Protein AF-A0AA35L793-F1 (afdb_monomer_lite)

Organism: NCBI:txid74358

pLDDT: mean 76.06, std 22.6, range [24.22, 98.12]

Sequence (240 aa):
MRTQWAPGKVSVDMYVPVGDLNAWCGCGQRMGSAELASLCLQDPSALEEVAAYQNEQEESYQEQVRLAAEQRKAVLGTLAERIAQGRAKKRRQEEGVPPAEPESTFVLPRQSMMVQLPTERVHPGPEEEVDWHVQSQDWPYTGQEDHEIRYRIFQNLWERGYYVTSGSKFGGDFLVYPGDPMRFHAHYIALCVSKDTPLSLCDVVSAGRLGTNVKKTVLLCSVDQDGTAVFTSLQWSGMQ

Secondary structure (DSSP, 8-state):
------SS-----------------TTS----HHHHHHHHTT-HHHHHHHHHHHHHHHHHHHHHHHHHHHHHHHHHHHHHHHHHHHHHHHTTS----PPPP--------GGG-------S-SS--------TTS--SS-TTTT-HHHHHHHHHHHHHHHTT-EEEE-GGGTSSEEEESS-TTTS---EEEEE--TTSPPPHHHHHHHHHHHHHTT-EEEEEEE-TTS-EEEEEE------

InterPro domains:
  IPR006676 tRNA-splicing endonuclease [TIGR00324] (136-236)
  IPR006677 tRNA intron endonuclease, catalytic domain-like [PF01974] (148-228)
  IPR006677 tRNA intron endonuclease, catalytic domain-like [cd22363] (146-236)
  IPR011856 tRNA endonuclease-like domain superfamily [G3DSA:3.40.1350.10] (146-238)
  IPR036167 tRNA intron endonuclease, catalytic domain-like superfamily [SSF53032] (147-236)

Structure (mmCIF, N/CA/C/O backbone):
data_AF-A0AA35L793-F1
#
_entry.id   AF-A0AA35L793-F1
#
loop_
_atom_site.group_PDB
_atom_site.id
_atom_site.type_symbol
_atom_site.label_atom_id
_atom_site.label_alt_id
_atom_site.label_comp_id
_atom_site.label_asym_id
_atom_site.label_entity_id
_atom_site.label_seq_id
_atom_site.pdbx_PDB_ins_code
_atom_site.Cartn_x
_atom_site.Cartn_y
_atom_site.Cartn_z
_atom_site.occupancy
_atom_site.B_iso_or_equiv
_atom_site.auth_seq_id
_atom_site.auth_comp_id
_atom_site.auth_asym_id
_atom_site.auth_atom_id
_atom_site.pdbx_PDB_model_num
ATOM 1 N N . MET A 1 1 ? 3.208 -9.930 -2.170 1.00 35.81 1 MET A N 1
ATOM 2 C CA . MET A 1 1 ? 2.739 -10.613 -3.396 1.00 35.81 1 MET A CA 1
ATOM 3 C C . MET A 1 1 ? 1.591 -11.525 -3.013 1.00 35.81 1 MET A C 1
ATOM 5 O O . MET A 1 1 ? 1.772 -12.319 -2.104 1.00 35.81 1 MET A O 1
ATOM 9 N N . ARG A 1 2 ? 0.420 -11.423 -3.649 1.00 29.38 2 ARG A N 1
ATOM 10 C CA . ARG A 1 2 ? -0.570 -12.503 -3.599 1.00 29.38 2 ARG A CA 1
ATOM 11 C C . ARG A 1 2 ? -0.077 -13.574 -4.565 1.00 29.38 2 ARG A C 1
ATOM 13 O O . ARG A 1 2 ? -0.392 -13.539 -5.751 1.00 29.38 2 ARG A O 1
ATOM 20 N N . THR A 1 3 ? 0.793 -14.453 -4.084 1.00 31.33 3 THR A N 1
ATOM 21 C CA . THR A 1 3 ? 1.051 -15.713 -4.767 1.00 31.33 3 THR A CA 1
ATOM 22 C C . THR A 1 3 ? -0.222 -16.534 -4.604 1.00 31.33 3 THR A C 1
ATOM 24 O O . THR A 1 3 ? -0.490 -17.134 -3.568 1.00 31.33 3 THR A O 1
ATOM 27 N N . GLN A 1 4 ? -1.077 -16.507 -5.626 1.00 27.69 4 GLN A N 1
ATOM 28 C CA . GLN A 1 4 ? -1.881 -17.690 -5.890 1.00 27.69 4 GLN A CA 1
ATOM 29 C C . GLN A 1 4 ? -0.859 -18.793 -6.139 1.00 27.69 4 GLN A C 1
ATOM 31 O O . GLN A 1 4 ? -0.125 -18.741 -7.125 1.00 27.69 4 GLN A O 1
ATOM 36 N N . TRP A 1 5 ? -0.738 -19.712 -5.186 1.00 31.98 5 TRP A N 1
ATOM 37 C CA . TRP A 1 5 ? 0.093 -20.898 -5.305 1.00 31.98 5 TRP A CA 1
ATOM 38 C C . TRP A 1 5 ? -0.516 -21.789 -6.389 1.00 31.98 5 TRP A C 1
ATOM 40 O O . TRP A 1 5 ? -1.272 -22.715 -6.118 1.00 31.98 5 TRP A O 1
ATOM 50 N N . ALA A 1 6 ? -0.244 -21.449 -7.645 1.00 25.98 6 ALA A N 1
ATOM 51 C CA . ALA A 1 6 ? -0.283 -22.399 -8.734 1.00 25.98 6 ALA A CA 1
ATOM 52 C C . ALA A 1 6 ? 1.070 -23.128 -8.728 1.00 25.98 6 ALA A C 1
ATOM 54 O O . ALA A 1 6 ? 2.109 -22.464 -8.651 1.00 25.98 6 ALA A O 1
ATOM 55 N N . PRO A 1 7 ? 1.102 -24.468 -8.796 1.00 27.48 7 PRO A N 1
ATOM 56 C CA . PRO A 1 7 ? 2.353 -25.200 -8.904 1.00 27.48 7 PRO A CA 1
ATOM 57 C C . PRO A 1 7 ? 2.951 -24.915 -10.284 1.00 27.48 7 PRO A C 1
ATOM 59 O O . PRO A 1 7 ? 2.501 -25.438 -11.301 1.00 27.48 7 PRO A O 1
ATOM 62 N N . GLY A 1 8 ? 3.937 -24.025 -10.332 1.00 29.48 8 GLY A N 1
ATOM 63 C CA . GLY A 1 8 ? 4.598 -23.643 -11.572 1.00 29.48 8 GLY A CA 1
ATOM 64 C C . GLY A 1 8 ? 5.475 -22.415 -11.390 1.00 29.48 8 GLY A C 1
ATOM 65 O O . GLY A 1 8 ? 4.965 -21.310 -11.262 1.00 29.48 8 GLY A O 1
ATOM 66 N N . LYS A 1 9 ? 6.793 -22.649 -11.370 1.00 31.06 9 LYS A N 1
ATOM 67 C CA . LYS A 1 9 ? 7.915 -21.692 -11.379 1.00 31.06 9 LYS A CA 1
ATOM 68 C C . LYS A 1 9 ? 7.527 -20.241 -11.705 1.00 31.06 9 LYS A C 1
ATOM 70 O O . LYS A 1 9 ? 7.266 -19.913 -12.861 1.00 31.06 9 LYS A O 1
ATOM 75 N N . VAL A 1 10 ? 7.616 -19.358 -10.712 1.00 25.91 10 VAL A N 1
ATOM 76 C CA . VAL A 1 10 ? 7.679 -17.907 -10.927 1.00 25.91 10 VAL A CA 1
ATOM 77 C C . VAL A 1 10 ? 8.904 -17.378 -10.189 1.00 25.91 10 VAL A C 1
ATOM 79 O O . VAL A 1 10 ? 8.977 -17.457 -8.969 1.00 25.91 10 VAL A O 1
ATOM 82 N N . SER A 1 11 ? 9.873 -16.870 -10.952 1.00 25.86 11 SER A N 1
ATOM 83 C CA . SER A 1 11 ? 11.020 -16.113 -10.443 1.00 25.86 11 SER A CA 1
ATOM 84 C C . SER A 1 11 ? 10.556 -14.708 -10.082 1.00 25.86 11 SER A C 1
ATOM 86 O O . SER A 1 11 ? 9.878 -14.072 -10.894 1.00 25.86 11 SER A O 1
ATOM 88 N N . VAL A 1 12 ? 10.921 -14.215 -8.900 1.00 26.58 12 VAL A N 1
ATOM 89 C CA . VAL A 1 12 ? 10.684 -12.819 -8.533 1.00 26.58 12 VAL A CA 1
ATOM 90 C C . VAL A 1 12 ? 11.941 -12.218 -7.923 1.00 26.58 12 VAL A C 1
ATOM 92 O O . VAL A 1 12 ? 12.421 -12.685 -6.894 1.00 26.58 12 VAL A O 1
ATOM 95 N N . ASP A 1 13 ? 12.449 -11.163 -8.556 1.00 25.11 13 ASP A N 1
ATOM 96 C CA . ASP A 1 13 ? 13.557 -10.365 -8.044 1.00 25.11 13 ASP A CA 1
ATOM 97 C C . ASP A 1 13 ? 13.058 -9.497 -6.882 1.00 25.11 13 ASP A C 1
ATOM 99 O O . ASP A 1 13 ? 12.243 -8.590 -7.072 1.00 25.11 13 ASP A O 1
ATOM 103 N N . MET A 1 14 ? 13.535 -9.766 -5.665 1.00 25.45 14 MET A N 1
ATOM 104 C CA . MET A 1 14 ? 13.270 -8.919 -4.502 1.00 25.45 14 MET A CA 1
ATOM 105 C C . MET A 1 14 ? 14.584 -8.408 -3.913 1.00 25.45 14 MET A C 1
ATOM 107 O O . MET A 1 14 ? 15.437 -9.177 -3.483 1.00 25.45 14 MET A O 1
ATOM 111 N N . TYR A 1 15 ? 14.733 -7.083 -3.884 1.00 24.22 15 TYR A N 1
ATOM 112 C CA . TYR A 1 15 ? 15.810 -6.396 -3.178 1.00 24.22 15 TYR A CA 1
ATOM 113 C C . TYR A 1 15 ? 15.437 -6.310 -1.693 1.00 24.22 15 TYR A C 1
ATOM 115 O O . TYR A 1 15 ? 14.473 -5.626 -1.342 1.00 24.22 15 TYR A O 1
ATOM 123 N N . VAL A 1 16 ? 16.171 -7.013 -0.828 1.00 28.20 16 VAL A N 1
ATOM 124 C CA . VAL A 1 16 ? 15.992 -6.965 0.632 1.00 28.20 16 VAL A CA 1
ATOM 125 C C . VAL A 1 16 ? 17.215 -6.283 1.254 1.00 28.20 16 VAL A C 1
ATOM 127 O O . VAL A 1 16 ? 18.327 -6.789 1.090 1.00 28.20 16 VAL A O 1
ATOM 130 N N . PRO A 1 17 ? 17.061 -5.142 1.951 1.00 25.52 17 PRO A N 1
ATOM 131 C CA . PRO A 1 17 ? 18.142 -4.571 2.742 1.00 25.52 17 PRO A CA 1
ATOM 132 C C . PRO A 1 17 ? 18.421 -5.466 3.957 1.00 25.52 17 PRO A C 1
ATOM 134 O O . PRO A 1 17 ? 17.509 -5.850 4.686 1.00 25.52 17 PRO A O 1
ATOM 137 N N . VAL A 1 18 ? 19.694 -5.803 4.156 1.00 31.55 18 VAL A N 1
ATOM 138 C CA . VAL A 1 18 ? 20.179 -6.618 5.275 1.00 31.55 18 VAL A CA 1
ATOM 139 C C . VAL A 1 18 ? 20.082 -5.797 6.563 1.00 31.55 18 VAL A C 1
ATOM 141 O O . VAL A 1 18 ? 20.836 -4.844 6.746 1.00 31.5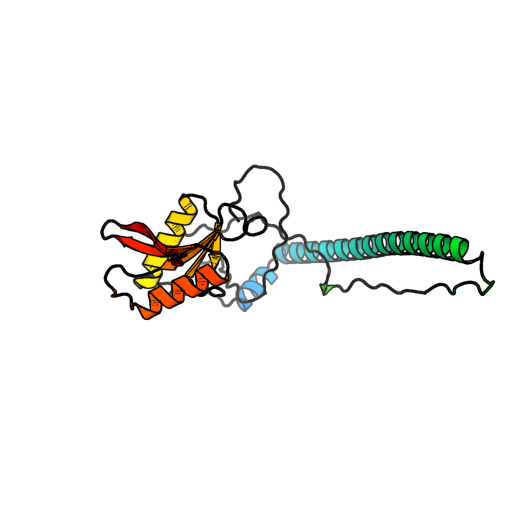5 18 VAL A O 1
ATOM 144 N N . GLY A 1 19 ? 19.149 -6.161 7.440 1.00 28.72 19 GLY A N 1
ATOM 145 C CA . GLY A 1 19 ? 19.006 -5.593 8.777 1.00 28.72 19 GLY A CA 1
ATOM 146 C C . GLY A 1 19 ? 18.178 -6.518 9.666 1.00 28.72 19 GLY A C 1
ATOM 147 O O . GLY A 1 19 ? 16.978 -6.640 9.459 1.00 28.72 19 GLY A O 1
ATOM 148 N N . ASP A 1 20 ? 18.871 -7.163 10.606 1.00 33.31 20 ASP A N 1
ATOM 149 C CA . ASP A 1 20 ? 18.395 -7.900 11.786 1.00 33.31 20 ASP A CA 1
ATOM 150 C C . ASP A 1 20 ? 17.392 -9.050 11.583 1.00 33.31 20 ASP A C 1
ATOM 152 O O . ASP A 1 20 ? 16.176 -8.898 11.659 1.00 33.31 20 ASP A O 1
ATOM 156 N N . LEU A 1 21 ? 17.943 -10.262 11.429 1.00 35.34 21 LEU A N 1
ATOM 157 C CA . LEU A 1 21 ? 17.227 -11.532 11.564 1.00 35.34 21 LEU A CA 1
ATOM 158 C C . LEU A 1 21 ? 17.707 -12.248 12.838 1.00 35.34 21 LEU A C 1
ATOM 160 O O . LEU A 1 21 ? 18.827 -12.758 12.889 1.00 35.34 21 LEU A O 1
ATOM 164 N N . ASN A 1 22 ? 16.858 -12.291 13.867 1.00 32.12 22 ASN A N 1
ATOM 165 C CA . ASN A 1 22 ? 17.054 -13.137 15.046 1.00 32.12 22 ASN A CA 1
ATOM 166 C C . ASN A 1 22 ? 16.645 -14.582 14.703 1.00 32.12 22 ASN A C 1
ATOM 168 O O . ASN A 1 22 ? 15.512 -14.822 14.290 1.00 32.12 22 ASN A O 1
ATOM 172 N N . ALA A 1 23 ? 17.559 -15.544 14.860 1.00 35.97 23 ALA A N 1
ATOM 173 C CA . ALA A 1 23 ? 17.301 -16.976 14.670 1.00 35.97 23 ALA A CA 1
ATOM 174 C C . ALA A 1 23 ? 17.096 -17.683 16.027 1.00 35.97 23 ALA A C 1
ATOM 176 O O . ALA A 1 23 ? 17.561 -17.183 17.049 1.00 35.97 23 ALA A O 1
ATOM 177 N N . TRP A 1 24 ? 16.429 -18.845 16.034 1.00 34.34 24 TRP A N 1
ATOM 178 C CA . TRP A 1 24 ? 16.116 -19.674 17.214 1.00 34.34 24 TRP A CA 1
ATOM 179 C C . TRP A 1 24 ? 16.701 -21.097 17.073 1.00 34.34 24 TRP A C 1
ATOM 181 O O . TRP A 1 24 ? 16.790 -21.613 15.961 1.00 34.34 24 TRP A O 1
ATOM 191 N N . CYS A 1 25 ? 17.084 -21.742 18.189 1.00 33.78 25 CYS A N 1
ATOM 192 C CA . CYS A 1 25 ? 17.607 -23.124 18.243 1.00 33.78 25 CYS A CA 1
ATOM 193 C C . CYS A 1 25 ? 16.535 -24.129 18.707 1.00 33.78 25 CYS A C 1
ATOM 195 O O . CYS A 1 25 ? 15.772 -23.829 19.625 1.00 33.78 25 CYS A O 1
ATOM 197 N N . GLY A 1 26 ? 16.560 -25.363 18.183 1.00 33.88 26 GLY A N 1
ATOM 198 C CA . GLY A 1 26 ? 15.654 -26.477 18.527 1.00 33.88 26 GLY A CA 1
ATOM 199 C C . GLY A 1 26 ? 15.770 -27.069 19.946 1.00 33.88 26 GLY A C 1
ATOM 200 O O . GLY A 1 26 ? 15.200 -28.122 20.205 1.00 33.88 26 GLY A O 1
ATOM 201 N N . CYS A 1 27 ? 16.485 -26.418 20.871 1.00 36.12 27 CYS A N 1
ATOM 202 C CA . CYS A 1 27 ? 16.615 -26.830 22.281 1.00 36.12 27 CYS A CA 1
ATOM 203 C C . CYS A 1 27 ? 15.835 -25.914 23.257 1.00 36.12 27 CYS A C 1
ATOM 205 O O . CYS A 1 27 ? 15.873 -26.107 24.469 1.00 36.12 27 CYS A O 1
ATOM 207 N N . GLY A 1 28 ? 15.125 -24.891 22.763 1.00 37.00 28 GLY A N 1
ATOM 208 C CA . GLY A 1 28 ? 14.277 -24.032 23.608 1.00 37.00 28 GLY A CA 1
ATOM 209 C C . GLY A 1 28 ? 15.029 -23.092 24.566 1.00 37.00 28 GLY A C 1
ATOM 210 O O . GLY A 1 28 ? 14.404 -22.457 25.411 1.00 37.00 28 GLY A O 1
ATOM 211 N N . GLN A 1 29 ? 16.354 -22.957 24.438 1.00 32.50 29 GLN A N 1
ATOM 212 C CA . GLN A 1 29 ? 17.136 -21.911 25.106 1.00 32.50 29 GLN A CA 1
ATOM 213 C C . GLN A 1 29 ? 17.459 -20.773 24.131 1.00 32.50 29 GLN A C 1
ATOM 215 O O . GLN A 1 29 ? 17.892 -21.003 23.000 1.00 32.50 29 GLN A O 1
ATOM 220 N N . ARG A 1 30 ? 17.246 -19.531 24.585 1.00 40.72 30 ARG A N 1
ATOM 221 C CA . ARG A 1 30 ? 17.526 -18.307 23.826 1.00 40.72 30 ARG A CA 1
ATOM 222 C C . ARG A 1 30 ? 19.033 -18.030 23.875 1.00 40.72 30 ARG A C 1
ATOM 224 O O . ARG A 1 30 ? 19.544 -17.640 24.920 1.00 40.72 30 ARG A O 1
ATOM 231 N N . MET A 1 31 ? 19.722 -18.235 22.756 1.00 38.06 31 MET A N 1
ATOM 232 C CA . MET A 1 31 ? 21.120 -17.837 22.562 1.00 38.06 31 MET A CA 1
ATOM 233 C C . MET A 1 31 ? 21.206 -16.646 21.606 1.00 38.06 31 MET A C 1
ATOM 235 O O . MET A 1 31 ? 20.311 -16.450 20.781 1.00 38.06 31 MET A O 1
ATOM 239 N N . GLY A 1 32 ? 22.257 -15.833 21.720 1.00 37.50 32 GLY A N 1
ATOM 240 C CA . GLY A 1 32 ? 22.455 -14.696 20.814 1.00 37.50 32 GLY A CA 1
ATOM 241 C C . GLY A 1 32 ? 22.625 -15.154 19.359 1.00 37.50 32 GLY A C 1
ATOM 242 O O . GLY A 1 32 ? 23.109 -16.256 19.107 1.00 37.50 32 GLY A O 1
ATOM 243 N N . SER A 1 33 ? 22.284 -14.311 18.378 1.00 44.03 33 SER A N 1
ATOM 244 C CA . SER A 1 33 ? 22.455 -14.614 16.941 1.00 44.03 33 SER A CA 1
ATOM 245 C C . SER A 1 33 ? 23.881 -15.066 16.584 1.00 44.03 33 SER A C 1
ATOM 247 O O . SER A 1 33 ? 24.062 -15.923 15.723 1.00 44.03 33 SER A O 1
ATOM 249 N N . ALA A 1 34 ? 24.888 -14.564 17.306 1.00 42.50 34 ALA A N 1
ATOM 250 C CA . ALA A 1 34 ? 26.280 -14.992 17.194 1.00 42.50 34 ALA A CA 1
ATOM 251 C C . ALA A 1 34 ? 26.540 -16.417 17.727 1.00 42.50 34 ALA A C 1
ATOM 253 O O . ALA A 1 34 ? 27.340 -17.145 17.149 1.00 42.50 34 ALA A O 1
ATOM 254 N N . GLU A 1 35 ? 25.863 -16.844 18.795 1.00 39.38 35 GLU A N 1
ATOM 255 C CA . GLU A 1 35 ? 25.979 -18.198 19.361 1.00 39.38 35 GLU A CA 1
ATOM 256 C C . GLU A 1 35 ? 25.227 -19.238 18.524 1.00 39.38 35 GLU A C 1
ATOM 258 O O . GLU A 1 35 ? 25.689 -20.365 18.377 1.00 39.38 35 GLU A O 1
ATOM 263 N N . LEU A 1 36 ? 24.096 -18.858 17.930 1.00 42.62 36 LEU A N 1
ATOM 264 C CA . LEU A 1 36 ? 23.338 -19.704 17.008 1.00 42.62 36 LEU A CA 1
ATOM 265 C C . LEU A 1 36 ? 24.034 -19.872 15.659 1.00 42.62 36 LEU A C 1
ATOM 267 O O . LEU A 1 36 ? 24.144 -20.992 15.166 1.00 42.62 36 LEU A O 1
ATOM 271 N N . ALA A 1 37 ? 24.583 -18.785 15.109 1.00 46.16 37 ALA A N 1
ATOM 272 C CA . ALA A 1 37 ? 25.493 -18.871 13.975 1.00 46.16 37 ALA A CA 1
ATOM 273 C C . ALA A 1 37 ? 26.702 -19.752 14.325 1.00 46.16 37 ALA A C 1
ATOM 275 O O . ALA A 1 37 ? 27.064 -20.611 13.534 1.00 46.16 37 ALA A O 1
ATOM 276 N N . SER A 1 38 ? 27.274 -19.616 15.528 1.00 44.19 38 SER A N 1
ATOM 277 C CA . SER A 1 38 ? 28.390 -20.450 15.994 1.00 44.19 38 SER A CA 1
ATOM 278 C C . SER A 1 38 ? 28.028 -21.937 16.128 1.00 44.19 38 SER A C 1
ATOM 280 O O . SER A 1 38 ? 28.849 -22.774 15.775 1.00 44.19 38 SER A O 1
ATOM 282 N N . LEU A 1 39 ? 26.814 -22.290 16.572 1.00 46.81 39 LEU A N 1
ATOM 283 C CA . LEU A 1 39 ? 26.357 -23.686 16.647 1.00 46.81 39 LEU A CA 1
ATOM 284 C C . LEU A 1 39 ? 26.024 -24.287 15.277 1.00 46.81 39 LEU A C 1
ATOM 286 O O . LEU A 1 39 ? 26.396 -25.426 15.016 1.00 46.81 39 LEU A O 1
ATOM 290 N N . CYS A 1 40 ? 25.364 -23.542 14.386 1.00 45.75 40 CYS A N 1
ATOM 291 C CA . CYS A 1 40 ? 25.129 -23.997 13.012 1.00 45.75 40 CYS A CA 1
ATOM 292 C C . CYS A 1 40 ? 26.443 -24.108 12.221 1.00 45.75 40 CYS A C 1
ATOM 294 O O . CYS A 1 40 ? 26.580 -24.996 11.393 1.00 45.75 40 CYS A O 1
ATOM 296 N N . LEU A 1 41 ? 27.441 -23.268 12.517 1.00 47.56 41 LEU A N 1
ATOM 297 C CA . LEU A 1 41 ? 28.804 -23.376 11.977 1.00 47.56 41 LEU A CA 1
ATOM 298 C C . LEU A 1 41 ? 29.625 -24.518 12.608 1.00 47.56 41 LEU A C 1
ATOM 300 O O . LEU A 1 41 ? 30.764 -24.729 12.201 1.00 47.56 41 LEU A O 1
ATOM 304 N N . GLN A 1 42 ? 29.097 -25.234 13.604 1.00 50.06 42 GLN A N 1
ATOM 305 C CA . GLN A 1 42 ? 29.748 -26.395 14.225 1.00 50.06 42 GLN A CA 1
ATOM 306 C C . GLN A 1 42 ? 29.163 -27.734 13.755 1.00 50.06 42 GLN A C 1
ATOM 308 O O . GLN A 1 42 ? 29.733 -28.776 14.080 1.00 50.06 42 GLN A O 1
ATOM 313 N N . ASP A 1 43 ? 28.072 -27.727 12.981 1.00 56.75 43 ASP A N 1
ATOM 314 C CA . ASP A 1 43 ? 27.550 -28.922 12.318 1.00 56.75 43 ASP A CA 1
ATOM 315 C C . ASP A 1 43 ? 28.341 -29.169 11.015 1.00 56.75 43 ASP A C 1
ATOM 317 O O . ASP A 1 43 ? 28.299 -28.332 10.106 1.00 56.75 43 ASP A O 1
ATOM 321 N N . PRO A 1 44 ? 29.079 -30.291 10.891 1.00 62.53 44 PRO A N 1
ATOM 322 C CA . PRO A 1 44 ? 29.847 -30.604 9.688 1.00 62.53 44 PRO A CA 1
ATOM 323 C C . PRO A 1 44 ? 28.991 -30.613 8.415 1.00 62.53 44 PRO A C 1
ATOM 325 O O . PRO A 1 44 ? 29.469 -30.184 7.368 1.00 62.53 44 PRO A O 1
ATOM 328 N N . SER A 1 45 ? 27.722 -31.032 8.512 1.00 66.94 45 SER A N 1
ATOM 329 C CA . SER A 1 45 ? 26.789 -31.054 7.377 1.00 66.94 45 SER A CA 1
ATOM 330 C C . SER A 1 45 ? 26.445 -29.639 6.912 1.00 66.94 45 SER A C 1
ATOM 332 O O . SER A 1 45 ? 26.445 -29.352 5.718 1.00 66.94 45 SER A O 1
ATOM 334 N N . ALA A 1 46 ? 26.218 -28.720 7.854 1.00 67.38 46 ALA A N 1
ATOM 335 C CA . ALA A 1 46 ? 25.910 -27.327 7.540 1.00 67.38 46 ALA A CA 1
ATOM 336 C C . ALA A 1 46 ? 27.124 -26.588 6.950 1.00 67.38 46 ALA A C 1
ATOM 338 O O . ALA A 1 46 ? 26.970 -25.746 6.068 1.00 67.38 46 ALA A O 1
ATOM 339 N N . LEU A 1 47 ? 28.343 -26.914 7.394 1.00 74.81 47 LEU A N 1
ATOM 340 C CA . LEU A 1 47 ? 29.571 -26.369 6.806 1.00 74.81 47 LEU A CA 1
ATOM 341 C C . LEU A 1 47 ? 29.784 -26.840 5.362 1.00 74.81 47 LEU A C 1
ATOM 343 O O . LEU A 1 47 ? 30.182 -26.037 4.514 1.00 74.81 47 LEU A O 1
ATOM 347 N N . GLU A 1 48 ? 29.505 -28.113 5.072 1.00 80.88 48 GLU A N 1
ATOM 348 C CA . GLU A 1 48 ? 29.561 -28.660 3.712 1.00 80.88 48 GLU A CA 1
ATOM 349 C C . GLU A 1 48 ? 28.511 -28.016 2.795 1.00 80.88 48 GLU A C 1
ATOM 351 O O . GLU A 1 48 ? 28.838 -27.634 1.671 1.00 80.88 48 GLU A O 1
ATOM 356 N N . GLU A 1 49 ? 27.286 -27.803 3.281 1.00 79.75 49 GLU A N 1
ATOM 357 C CA . GLU A 1 49 ? 26.229 -27.101 2.539 1.00 79.75 49 GLU A CA 1
ATOM 358 C C . GLU A 1 49 ? 26.588 -25.637 2.250 1.00 79.75 49 GLU A C 1
ATOM 360 O O . GLU A 1 49 ? 26.415 -25.161 1.125 1.00 79.75 49 GLU A O 1
ATOM 365 N N . VAL A 1 50 ? 27.147 -24.921 3.232 1.00 81.56 50 VAL A N 1
ATOM 366 C CA . VAL A 1 50 ? 27.619 -23.541 3.039 1.00 81.56 50 VAL A CA 1
ATOM 367 C C . VAL A 1 50 ? 28.745 -23.493 2.006 1.00 81.56 50 VAL A C 1
ATOM 369 O O . VAL A 1 50 ? 28.742 -22.612 1.145 1.00 81.56 50 VAL A O 1
ATOM 372 N N . ALA A 1 51 ? 29.690 -24.435 2.053 1.00 86.94 51 ALA A N 1
ATOM 373 C CA . ALA A 1 51 ? 30.771 -24.522 1.074 1.00 86.94 51 ALA A CA 1
ATOM 374 C C . ALA A 1 51 ? 30.248 -24.858 -0.335 1.00 86.94 51 ALA A C 1
ATOM 376 O O . ALA A 1 51 ? 30.681 -24.245 -1.312 1.00 86.94 51 ALA A O 1
ATOM 377 N N . ALA A 1 52 ? 29.286 -25.778 -0.447 1.00 86.62 52 ALA A N 1
ATOM 378 C CA . ALA A 1 52 ? 28.631 -26.112 -1.710 1.00 86.62 52 ALA A CA 1
ATOM 379 C C . ALA A 1 52 ? 27.918 -24.891 -2.313 1.00 86.62 52 ALA A C 1
ATOM 381 O O . ALA A 1 52 ? 28.120 -24.580 -3.485 1.00 86.62 52 ALA A O 1
ATOM 382 N N . TYR A 1 53 ? 27.174 -24.142 -1.496 1.00 83.88 53 TYR A N 1
ATOM 383 C CA . TYR A 1 53 ? 26.503 -22.915 -1.924 1.00 83.88 53 TYR A CA 1
ATOM 384 C C . TYR A 1 53 ? 27.489 -21.818 -2.356 1.00 83.88 53 TYR A C 1
ATOM 386 O O . TYR A 1 53 ? 27.261 -21.122 -3.343 1.00 83.88 53 TYR A O 1
ATOM 394 N N . GLN A 1 54 ? 28.616 -21.663 -1.655 1.00 87.06 54 GLN A N 1
ATOM 395 C CA . GLN A 1 54 ? 29.661 -20.711 -2.050 1.00 87.06 54 GLN A CA 1
ATOM 396 C C . GLN A 1 54 ? 30.295 -21.074 -3.398 1.00 87.06 54 GLN A C 1
ATOM 398 O O . GLN A 1 54 ? 30.537 -20.180 -4.210 1.00 87.06 54 GLN A O 1
ATOM 403 N N . ASN A 1 55 ? 30.530 -22.364 -3.651 1.00 91.25 55 ASN A N 1
ATOM 404 C CA . ASN A 1 55 ? 31.020 -22.838 -4.945 1.00 91.25 55 ASN A CA 1
ATOM 405 C C . ASN A 1 55 ? 29.996 -22.574 -6.054 1.00 91.25 55 ASN A C 1
ATOM 407 O O . ASN A 1 55 ? 30.362 -22.039 -7.097 1.00 91.25 55 ASN A O 1
ATOM 411 N N . GLU A 1 56 ? 28.715 -22.856 -5.810 1.00 87.94 56 GLU A N 1
ATOM 412 C CA . GLU A 1 56 ? 27.635 -22.567 -6.760 1.00 87.94 56 GLU A CA 1
ATOM 413 C C . GLU A 1 56 ? 27.531 -21.063 -7.072 1.00 87.94 56 GLU A C 1
ATOM 415 O O . GLU A 1 56 ? 27.383 -20.668 -8.231 1.00 87.94 56 GLU A O 1
ATOM 420 N N . GLN A 1 57 ? 27.668 -20.196 -6.061 1.00 88.62 57 GLN A N 1
ATOM 421 C CA . GLN A 1 57 ? 27.717 -18.748 -6.275 1.00 88.62 57 GLN A CA 1
ATOM 422 C C . GLN A 1 57 ? 28.905 -18.327 -7.143 1.00 88.62 57 GLN A C 1
ATOM 424 O O . GLN A 1 57 ? 28.755 -17.441 -7.985 1.00 88.62 57 GLN A O 1
ATOM 429 N N . GLU A 1 58 ? 30.075 -18.936 -6.951 1.00 91.94 58 GLU A N 1
ATOM 430 C CA . GLU A 1 58 ? 31.255 -18.625 -7.755 1.00 91.94 58 GLU A CA 1
ATOM 431 C C . GLU A 1 58 ? 31.092 -19.116 -9.200 1.00 91.94 58 GLU A C 1
ATOM 433 O O . GLU A 1 58 ? 31.351 -18.357 -10.131 1.00 91.94 58 GLU A O 1
ATOM 438 N N . GLU A 1 59 ? 30.575 -20.326 -9.417 1.00 92.62 59 GLU A N 1
ATOM 439 C CA . GLU A 1 59 ? 30.254 -20.829 -10.760 1.00 92.62 59 GLU A CA 1
ATOM 440 C C . GLU A 1 59 ? 29.235 -19.928 -11.475 1.00 92.62 59 GLU A C 1
ATOM 442 O O . GLU A 1 59 ? 29.441 -19.535 -12.628 1.00 92.62 59 GLU A O 1
ATOM 447 N N . SER A 1 60 ? 28.176 -19.522 -10.768 1.00 90.94 60 SER A N 1
ATOM 448 C CA . SER A 1 60 ? 27.173 -18.576 -11.268 1.00 90.94 60 SER A CA 1
ATOM 449 C C . SER A 1 60 ? 27.786 -17.219 -11.623 1.00 90.94 60 SER A C 1
ATOM 451 O O . SER A 1 60 ? 27.465 -16.646 -12.668 1.00 90.94 60 SER A O 1
ATOM 453 N N . TYR A 1 61 ? 28.706 -16.707 -10.799 1.00 92.31 61 TYR A N 1
ATOM 454 C CA . TYR A 1 61 ? 29.422 -15.465 -11.080 1.00 92.31 61 TYR A CA 1
ATOM 455 C C . TYR A 1 61 ? 30.231 -15.559 -12.375 1.00 92.31 61 TYR A C 1
ATOM 457 O O . TYR A 1 61 ? 30.106 -14.693 -13.244 1.00 92.31 61 TYR A O 1
ATOM 465 N N . GLN A 1 62 ? 31.034 -16.617 -12.525 1.00 92.88 62 GLN A N 1
ATOM 466 C CA . GLN A 1 62 ? 31.871 -16.822 -13.709 1.00 92.88 62 GLN A CA 1
ATOM 467 C C . GLN A 1 62 ? 31.022 -16.941 -14.980 1.00 92.88 62 GLN A C 1
ATOM 469 O O . GLN A 1 62 ? 31.350 -16.346 -16.011 1.00 92.88 62 GLN A O 1
ATOM 474 N N . GLU A 1 63 ? 29.887 -17.636 -14.899 1.00 93.06 63 GLU A N 1
ATOM 475 C CA . GLU A 1 63 ? 28.961 -17.750 -16.022 1.00 93.06 63 GLU A CA 1
ATOM 476 C C . GLU A 1 63 ? 28.335 -16.395 -16.390 1.00 93.06 63 GLU A C 1
ATOM 478 O O . GLU A 1 63 ? 28.292 -16.022 -17.564 1.00 93.06 63 GLU A O 1
ATOM 483 N N . GLN A 1 64 ? 27.920 -15.597 -15.404 1.00 93.25 64 GLN A N 1
ATOM 484 C CA . GLN A 1 64 ? 27.379 -14.256 -15.648 1.00 93.25 64 GLN A CA 1
ATOM 485 C C . GLN A 1 64 ? 28.420 -13.300 -16.237 1.00 93.25 64 GLN A C 1
ATOM 487 O O . GLN A 1 64 ? 28.090 -12.511 -17.125 1.00 93.25 64 GLN A O 1
ATOM 492 N N . VAL A 1 65 ? 29.681 -13.384 -15.802 1.00 92.38 65 VAL A N 1
ATOM 493 C CA . VAL A 1 65 ? 30.797 -12.634 -16.402 1.00 92.38 65 VAL A CA 1
ATOM 494 C C . VAL A 1 65 ? 30.938 -12.992 -17.883 1.00 92.38 65 VAL A C 1
ATOM 496 O O . VAL A 1 65 ? 31.023 -12.094 -18.728 1.00 92.38 65 VAL A O 1
ATOM 499 N N . ARG A 1 66 ? 30.920 -14.290 -18.209 1.00 92.12 66 ARG A N 1
ATOM 500 C CA . ARG A 1 66 ? 31.025 -14.790 -19.586 1.00 92.12 66 ARG A CA 1
ATOM 501 C C . ARG A 1 66 ? 29.875 -14.289 -20.457 1.00 92.12 66 ARG A C 1
ATOM 503 O O . ARG A 1 66 ? 30.121 -13.685 -21.502 1.00 92.12 66 ARG A O 1
ATOM 510 N N . LEU A 1 67 ? 28.636 -14.463 -20.002 1.00 92.06 67 LEU A N 1
ATOM 511 C CA . LEU A 1 67 ? 27.439 -14.025 -20.723 1.00 92.06 67 LEU A CA 1
ATOM 512 C C . LEU A 1 67 ? 27.407 -12.503 -20.916 1.00 92.06 67 LEU A C 1
ATOM 514 O O . LEU A 1 67 ? 27.102 -12.023 -22.009 1.00 92.06 67 LEU A O 1
ATOM 518 N N . ALA A 1 68 ? 27.778 -11.729 -19.892 1.00 90.12 68 ALA A N 1
ATOM 519 C CA . ALA A 1 68 ? 27.845 -10.274 -19.989 1.00 90.12 68 ALA A CA 1
ATOM 520 C C . ALA A 1 68 ? 28.903 -9.819 -21.011 1.00 90.12 68 ALA A C 1
ATOM 522 O O . ALA A 1 68 ? 28.658 -8.888 -21.785 1.00 90.12 68 ALA A O 1
ATOM 523 N N . ALA A 1 69 ? 30.058 -10.491 -21.067 1.00 89.06 69 ALA A N 1
ATOM 524 C CA . ALA A 1 69 ? 31.090 -10.219 -22.063 1.00 89.06 69 ALA A CA 1
ATOM 525 C C . ALA A 1 69 ? 30.620 -10.552 -23.492 1.00 89.06 69 ALA A C 1
ATOM 527 O O . ALA A 1 69 ? 30.810 -9.741 -24.405 1.00 89.06 69 ALA A O 1
ATOM 528 N N . GLU A 1 70 ? 29.962 -11.698 -23.691 1.00 90.12 70 GLU A N 1
ATOM 529 C CA . GLU A 1 70 ? 29.393 -12.110 -24.981 1.00 90.12 70 GLU A CA 1
ATOM 530 C C . GLU A 1 70 ? 28.312 -11.132 -25.464 1.00 90.12 70 GLU A C 1
ATOM 532 O O . GLU A 1 70 ? 28.384 -10.624 -26.590 1.00 90.12 70 GLU A O 1
ATOM 537 N N . GLN A 1 71 ? 27.353 -10.791 -24.597 1.00 89.44 71 GLN A N 1
ATOM 538 C CA . GLN A 1 71 ? 26.292 -9.831 -24.901 1.00 89.44 71 GLN A CA 1
ATOM 539 C C . GLN A 1 71 ? 26.876 -8.462 -25.259 1.00 89.44 71 GLN A C 1
ATOM 541 O O . GLN A 1 71 ? 26.466 -7.834 -26.239 1.00 89.44 71 GLN A O 1
ATOM 546 N N . ARG A 1 72 ? 27.883 -8.005 -24.509 1.00 86.81 72 ARG A N 1
ATOM 547 C CA . ARG A 1 72 ? 28.562 -6.739 -24.779 1.00 86.81 72 ARG A CA 1
ATOM 548 C C . ARG A 1 72 ? 29.290 -6.749 -26.120 1.00 86.81 72 ARG A C 1
ATOM 550 O O . ARG A 1 72 ? 29.185 -5.772 -26.862 1.00 86.81 72 ARG A O 1
ATOM 557 N N . LYS A 1 73 ? 29.988 -7.838 -26.458 1.00 87.81 73 LYS A N 1
ATOM 558 C CA . LYS A 1 73 ? 30.645 -8.007 -27.763 1.00 87.81 73 LYS A CA 1
ATOM 559 C C . LYS A 1 73 ? 29.629 -7.946 -28.904 1.00 87.81 73 LYS A C 1
ATOM 561 O O . LYS A 1 73 ? 29.873 -7.246 -29.884 1.00 87.81 73 LYS A O 1
ATOM 566 N N . ALA A 1 74 ? 28.481 -8.609 -28.761 1.00 89.94 74 ALA A N 1
ATOM 567 C CA . ALA A 1 74 ? 27.410 -8.566 -29.753 1.00 89.94 74 ALA A CA 1
ATOM 568 C C . ALA A 1 74 ? 26.862 -7.140 -29.940 1.00 89.94 74 ALA A C 1
ATOM 570 O O . ALA A 1 74 ? 26.783 -6.650 -31.067 1.00 89.94 74 ALA A O 1
ATOM 571 N N . VAL A 1 75 ? 26.563 -6.433 -28.843 1.00 89.06 75 VAL A N 1
ATOM 572 C CA . VAL A 1 75 ? 26.088 -5.039 -28.884 1.00 89.06 75 VAL A CA 1
ATOM 573 C C . VAL A 1 75 ? 27.114 -4.125 -29.557 1.00 89.06 75 VAL A C 1
ATOM 575 O O . VAL A 1 75 ? 26.749 -3.361 -30.452 1.00 89.06 75 VAL A O 1
ATOM 578 N N . LEU A 1 76 ? 28.395 -4.227 -29.190 1.00 87.88 76 LEU A N 1
ATOM 579 C CA . LEU A 1 76 ? 29.463 -3.441 -29.814 1.00 87.88 76 LEU A CA 1
ATOM 580 C C . LEU A 1 76 ? 29.615 -3.756 -31.306 1.00 87.88 76 LEU A C 1
ATOM 582 O O . LEU A 1 76 ? 29.759 -2.825 -32.095 1.00 87.88 76 LEU A O 1
ATOM 586 N N . GLY A 1 77 ? 29.509 -5.028 -31.701 1.00 87.56 77 GLY A N 1
ATOM 587 C CA . GLY A 1 77 ? 29.493 -5.439 -33.107 1.00 87.56 77 GLY A CA 1
ATOM 588 C C . GLY A 1 77 ? 28.360 -4.767 -33.885 1.00 87.56 77 GLY A C 1
ATOM 589 O O . GLY A 1 77 ? 28.607 -4.113 -34.898 1.00 87.56 77 GLY A O 1
ATOM 590 N N . THR A 1 78 ? 27.132 -4.808 -33.358 1.00 92.00 78 THR A N 1
ATOM 591 C CA . THR A 1 78 ? 25.980 -4.153 -34.010 1.00 92.00 78 THR A CA 1
ATOM 592 C C . THR A 1 78 ? 26.134 -2.632 -34.103 1.00 92.00 78 THR A C 1
ATOM 594 O O . THR A 1 78 ? 25.723 -2.007 -35.086 1.00 92.00 78 THR A O 1
ATOM 597 N N . LEU A 1 79 ? 26.748 -2.006 -33.093 1.00 88.88 79 LEU A N 1
ATOM 598 C CA . LEU A 1 79 ? 27.000 -0.571 -33.089 1.00 88.88 79 LEU A CA 1
ATOM 599 C C . LEU A 1 79 ? 28.089 -0.200 -34.103 1.00 88.88 79 LEU A C 1
ATOM 601 O O . LEU A 1 79 ? 27.932 0.786 -34.824 1.00 88.88 79 LEU A O 1
ATOM 605 N N . ALA A 1 80 ? 29.153 -0.999 -34.200 1.00 87.56 80 ALA A N 1
ATOM 606 C CA . ALA A 1 80 ? 30.213 -0.827 -35.186 1.00 87.56 80 ALA A CA 1
ATOM 607 C C . ALA A 1 80 ? 29.670 -0.940 -36.620 1.00 87.56 80 ALA A C 1
ATOM 609 O O . ALA A 1 80 ? 29.965 -0.077 -37.449 1.00 87.56 80 ALA A O 1
ATOM 610 N N . GLU A 1 81 ? 28.802 -1.919 -36.898 1.00 88.94 81 GLU A N 1
ATOM 611 C CA . GLU A 1 81 ? 28.110 -2.049 -38.188 1.00 88.94 81 GLU A CA 1
ATOM 612 C C . GLU A 1 81 ? 27.260 -0.815 -38.512 1.00 88.94 81 GLU A C 1
ATOM 614 O O . GLU A 1 81 ? 27.354 -0.260 -39.610 1.00 88.94 81 GLU A O 1
ATOM 619 N N . ARG A 1 82 ? 26.474 -0.318 -37.548 1.00 88.06 82 ARG A N 1
ATOM 620 C CA . ARG A 1 82 ? 25.679 0.912 -37.714 1.00 88.06 82 ARG A CA 1
ATOM 621 C C . ARG A 1 82 ? 26.547 2.138 -37.984 1.00 88.06 82 ARG A C 1
ATOM 623 O O . ARG A 1 82 ? 26.203 2.954 -38.842 1.00 88.06 82 ARG A O 1
ATOM 630 N N . ILE A 1 83 ? 27.675 2.273 -37.285 1.00 86.38 83 ILE A N 1
ATOM 631 C CA . ILE A 1 83 ? 28.642 3.353 -37.517 1.00 86.38 83 ILE A CA 1
ATOM 632 C C . ILE A 1 83 ? 29.240 3.227 -38.920 1.00 86.38 83 ILE A C 1
ATOM 634 O O . ILE A 1 83 ? 29.330 4.232 -39.625 1.00 86.38 83 ILE A O 1
ATOM 638 N N . ALA A 1 84 ? 29.611 2.021 -39.353 1.00 86.12 84 ALA A N 1
ATOM 639 C CA . ALA A 1 84 ? 30.140 1.772 -40.690 1.00 86.12 84 ALA A CA 1
ATOM 640 C C . ALA A 1 84 ? 29.116 2.125 -41.782 1.00 86.12 84 ALA A C 1
ATOM 642 O O . ALA A 1 84 ? 29.455 2.853 -42.714 1.00 86.12 84 ALA A O 1
ATOM 643 N N . GLN A 1 85 ? 27.852 1.715 -41.632 1.00 85.56 85 GLN A N 1
ATOM 644 C CA . GLN A 1 85 ? 26.756 2.077 -42.543 1.00 85.56 85 GLN A CA 1
ATOM 645 C C . GLN A 1 85 ? 26.514 3.595 -42.577 1.00 85.56 85 GLN A C 1
ATOM 647 O O . GLN A 1 85 ? 26.393 4.189 -43.652 1.00 85.56 85 GLN A O 1
ATOM 652 N N . GLY A 1 86 ? 26.493 4.248 -41.410 1.00 85.06 86 GLY A N 1
ATOM 653 C CA . GLY A 1 86 ? 26.350 5.700 -41.296 1.00 85.06 86 GLY A CA 1
ATOM 654 C C . GLY A 1 86 ? 27.512 6.460 -41.944 1.00 85.06 86 GLY A C 1
ATOM 655 O O . GLY A 1 86 ? 27.292 7.426 -42.676 1.00 85.06 86 GLY A O 1
ATOM 656 N N . ARG A 1 87 ? 28.751 5.991 -41.747 1.00 80.00 87 ARG A N 1
ATOM 657 C CA . ARG A 1 87 ? 29.957 6.547 -42.380 1.00 80.00 87 ARG A CA 1
ATOM 658 C C . ARG A 1 87 ? 30.000 6.277 -43.881 1.00 80.00 87 ARG A C 1
ATOM 660 O O . ARG A 1 87 ? 30.388 7.179 -44.607 1.00 80.00 87 ARG A O 1
ATOM 667 N N . ALA A 1 88 ? 29.569 5.115 -44.370 1.00 78.31 88 ALA A N 1
ATOM 668 C CA . ALA A 1 88 ? 29.466 4.826 -45.804 1.00 78.31 88 ALA A CA 1
ATOM 669 C C . ALA A 1 88 ? 28.439 5.740 -46.495 1.00 78.31 88 ALA A C 1
ATOM 671 O O . ALA A 1 88 ? 28.687 6.246 -47.587 1.00 78.31 88 ALA A O 1
ATOM 672 N N . LYS A 1 89 ? 27.320 6.032 -45.820 1.00 77.75 89 LYS A N 1
ATOM 673 C CA . LYS A 1 89 ? 26.327 7.010 -46.284 1.00 77.75 89 LYS A CA 1
ATOM 674 C C . LYS A 1 89 ? 26.878 8.445 -46.272 1.00 77.75 89 LYS A C 1
ATOM 676 O O . LYS A 1 89 ? 26.526 9.229 -47.149 1.00 77.75 8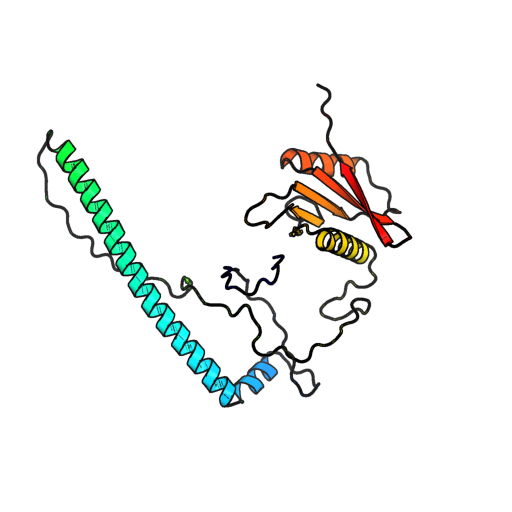9 LYS A O 1
ATOM 681 N N . LYS A 1 90 ? 27.766 8.768 -45.319 1.00 68.12 90 LYS A N 1
ATOM 682 C CA . LYS A 1 90 ? 28.443 10.072 -45.195 1.00 68.12 90 LYS A CA 1
ATOM 683 C C . LYS A 1 90 ? 29.647 10.237 -46.136 1.00 68.12 90 LYS A C 1
ATOM 685 O O . LYS A 1 90 ? 29.835 11.334 -46.632 1.00 68.12 90 LYS A O 1
ATOM 690 N N . ARG A 1 91 ? 30.381 9.168 -46.482 1.00 56.75 91 ARG A N 1
ATOM 691 C CA . ARG A 1 91 ? 31.544 9.130 -47.407 1.00 56.75 91 ARG A CA 1
ATOM 692 C C . ARG A 1 91 ? 31.224 9.468 -48.872 1.00 56.75 91 ARG A C 1
ATOM 694 O O . ARG A 1 91 ? 32.108 9.419 -49.717 1.00 56.75 91 ARG A O 1
ATOM 701 N N . ARG A 1 92 ? 29.991 9.888 -49.181 1.00 55.53 92 ARG A N 1
ATOM 702 C CA . ARG A 1 92 ? 29.721 10.735 -50.360 1.00 55.53 92 ARG A CA 1
ATOM 703 C C . ARG A 1 92 ? 30.223 12.184 -50.176 1.00 55.53 92 ARG A C 1
ATOM 705 O O . ARG A 1 92 ? 30.185 12.955 -51.125 1.00 55.53 92 ARG A O 1
ATOM 712 N N . GLN A 1 93 ? 30.722 12.533 -48.990 1.00 53.19 93 GLN A N 1
ATOM 713 C CA . GLN A 1 93 ? 31.421 13.766 -48.642 1.00 53.19 93 GLN A CA 1
ATOM 714 C C . GLN A 1 93 ? 32.577 13.406 -47.678 1.00 53.19 93 GLN A C 1
ATOM 716 O O . GLN A 1 93 ? 32.353 13.112 -46.507 1.00 53.19 93 GLN A O 1
ATOM 721 N N . GLU A 1 94 ? 33.796 13.404 -48.224 1.00 49.03 94 GLU A N 1
ATOM 722 C CA . GLU A 1 94 ? 35.119 13.356 -47.564 1.00 49.03 94 GLU A CA 1
ATOM 723 C C . GLU A 1 94 ? 35.645 12.034 -46.953 1.00 49.03 94 GLU A C 1
ATOM 725 O O . GLU A 1 94 ? 34.960 11.268 -46.268 1.00 49.03 94 GLU A O 1
ATOM 730 N N . GLU A 1 95 ? 36.936 11.791 -47.231 1.00 47.00 95 GLU A N 1
ATOM 731 C CA . GLU A 1 95 ? 37.749 10.634 -46.845 1.00 47.00 95 GLU A CA 1
ATOM 732 C C . GLU A 1 95 ? 38.531 10.893 -45.546 1.00 47.00 95 GLU A C 1
ATOM 734 O O . GLU A 1 95 ? 39.207 11.907 -45.405 1.00 47.00 95 GLU A O 1
ATOM 739 N N . GLY A 1 96 ? 38.502 9.940 -44.607 1.00 51.81 96 GLY A N 1
ATOM 740 C CA . GLY A 1 96 ? 39.350 9.991 -43.413 1.00 51.81 96 GLY A CA 1
ATOM 741 C C . GLY A 1 96 ? 39.332 8.722 -42.548 1.00 51.81 96 GLY A C 1
ATOM 742 O O . GLY A 1 96 ? 38.258 8.226 -42.205 1.00 51.81 96 GLY A O 1
ATOM 743 N N . VAL A 1 97 ? 40.556 8.237 -42.275 1.00 58.72 97 VAL A N 1
ATOM 744 C CA . VAL A 1 97 ? 41.155 7.413 -41.186 1.00 58.72 97 VAL A CA 1
ATOM 745 C C . VAL A 1 97 ? 40.394 6.176 -40.627 1.00 58.72 97 VAL A C 1
ATOM 747 O O . VAL A 1 97 ? 39.219 6.285 -40.264 1.00 58.72 97 VAL A O 1
ATOM 750 N N . PRO A 1 98 ? 41.053 4.995 -40.487 1.00 58.38 98 PRO A N 1
ATOM 751 C CA . PRO A 1 98 ? 40.460 3.812 -39.854 1.00 58.38 98 PRO A CA 1
ATOM 752 C C . PRO A 1 98 ? 40.382 3.944 -38.318 1.00 58.38 98 PRO A C 1
ATOM 754 O O . PRO A 1 98 ? 41.251 4.575 -37.717 1.00 58.38 98 PRO A O 1
ATOM 757 N N . PRO A 1 99 ? 39.352 3.375 -37.660 1.00 58.47 99 PRO A N 1
ATOM 758 C CA . PRO A 1 99 ? 39.191 3.478 -36.212 1.00 58.47 99 PRO A CA 1
ATOM 759 C C . PRO A 1 99 ? 40.126 2.516 -35.461 1.00 58.47 99 PRO A C 1
ATOM 761 O O . PRO A 1 99 ? 40.321 1.381 -35.883 1.00 58.47 99 PRO A O 1
ATOM 764 N N . ALA A 1 100 ? 40.669 2.983 -34.334 1.00 57.69 100 ALA A N 1
ATOM 765 C CA . ALA A 1 100 ? 41.375 2.157 -33.359 1.00 57.69 100 ALA A CA 1
ATOM 766 C C . ALA A 1 100 ? 40.386 1.265 -32.587 1.00 57.69 100 ALA A C 1
ATOM 768 O O . ALA A 1 100 ? 39.311 1.727 -32.193 1.00 57.69 100 ALA A O 1
ATOM 769 N N . GLU A 1 101 ? 40.764 0.004 -32.381 1.00 54.66 101 GLU A N 1
ATOM 770 C CA . GLU A 1 101 ? 40.043 -0.977 -31.564 1.00 54.66 101 GLU A CA 1
ATOM 771 C C . GLU A 1 101 ? 40.003 -0.501 -30.099 1.00 54.66 101 GLU A C 1
ATOM 773 O O . GLU A 1 101 ? 41.061 -0.268 -29.508 1.00 54.66 101 GLU A O 1
ATOM 778 N N . PRO A 1 102 ? 38.823 -0.325 -29.479 1.00 57.78 102 PRO A N 1
ATOM 779 C CA . PRO A 1 102 ? 38.756 -0.044 -28.057 1.00 57.78 102 PRO A CA 1
ATOM 780 C C . PRO A 1 102 ? 38.988 -1.347 -27.290 1.00 57.78 102 PRO A C 1
ATOM 782 O O . PRO A 1 102 ? 38.074 -2.162 -27.144 1.00 57.78 102 PRO A O 1
ATOM 785 N N . GLU A 1 103 ? 40.197 -1.529 -26.758 1.00 58.12 103 GLU A N 1
ATOM 786 C CA . GLU A 1 103 ? 40.421 -2.524 -25.714 1.00 58.12 103 GLU A CA 1
ATOM 787 C C . GLU A 1 103 ? 39.565 -2.149 -24.514 1.00 58.12 103 GLU A C 1
ATOM 789 O O . GLU A 1 103 ? 39.789 -1.157 -23.819 1.00 58.12 103 GLU A O 1
ATOM 794 N N . SER A 1 104 ? 38.500 -2.913 -24.321 1.00 60.69 104 SER A N 1
ATOM 795 C CA . SER A 1 104 ? 37.562 -2.654 -23.259 1.00 60.69 104 SER A CA 1
ATOM 796 C C . SER A 1 104 ? 37.519 -3.847 -22.335 1.00 60.69 104 SER A C 1
ATOM 798 O O . SER A 1 104 ? 36.760 -4.794 -22.541 1.00 60.69 104 SER A O 1
ATOM 800 N N . THR A 1 105 ? 38.325 -3.732 -21.287 1.00 71.31 105 THR A N 1
ATOM 801 C CA . THR A 1 105 ? 38.339 -4.572 -20.093 1.00 71.31 105 THR A CA 1
ATOM 802 C C . THR A 1 105 ? 37.044 -4.354 -19.312 1.00 71.31 105 THR A C 1
ATOM 804 O O . THR A 1 105 ? 37.014 -3.710 -18.267 1.00 71.31 105 THR A O 1
ATOM 807 N N . PHE A 1 106 ? 35.922 -4.797 -19.873 1.00 74.69 106 PHE A N 1
ATOM 808 C CA . PHE A 1 106 ? 34.673 -4.849 -19.133 1.00 74.69 106 PHE A CA 1
ATOM 809 C C . PHE A 1 106 ? 34.826 -5.870 -18.007 1.00 74.69 106 PHE A C 1
ATOM 811 O O . PHE A 1 106 ? 35.192 -7.016 -18.254 1.00 74.69 106 PHE A O 1
ATOM 818 N N . VAL A 1 107 ? 34.535 -5.440 -16.784 1.00 84.88 107 VAL A N 1
ATOM 819 C CA . VAL A 1 107 ? 34.514 -6.288 -15.596 1.00 84.88 107 VAL A CA 1
ATOM 820 C C . VAL A 1 107 ? 33.128 -6.155 -14.988 1.00 84.88 107 VAL A C 1
ATOM 822 O O . VAL A 1 107 ? 32.698 -5.041 -14.687 1.00 84.88 107 VAL A O 1
ATOM 825 N N . LEU A 1 108 ? 32.427 -7.276 -14.825 1.00 86.44 108 LEU A N 1
ATOM 826 C CA . LEU A 1 108 ? 31.181 -7.319 -14.068 1.00 86.44 108 LEU A CA 1
ATOM 827 C C . LEU A 1 108 ? 31.538 -7.241 -12.575 1.00 86.44 108 LEU A C 1
ATOM 829 O O . LEU A 1 108 ? 32.238 -8.127 -12.096 1.00 86.44 108 LEU A O 1
ATOM 833 N N . PRO A 1 109 ? 31.121 -6.210 -11.819 1.00 90.38 109 PRO A N 1
ATOM 834 C CA . PRO A 1 109 ? 31.404 -6.158 -10.390 1.00 90.38 109 PRO A CA 1
ATOM 835 C C . PRO A 1 109 ? 30.677 -7.289 -9.659 1.00 90.38 109 PRO A C 1
ATOM 837 O O . PRO A 1 109 ? 29.490 -7.509 -9.892 1.00 90.38 109 PRO A O 1
ATOM 840 N N . ARG A 1 110 ? 31.342 -7.944 -8.701 1.00 86.38 110 ARG A N 1
ATOM 841 C CA . ARG A 1 110 ? 30.744 -9.031 -7.897 1.00 86.38 110 ARG A CA 1
ATOM 842 C C . ARG A 1 110 ? 29.443 -8.627 -7.194 1.00 86.38 110 ARG A C 1
ATOM 844 O O . ARG A 1 110 ? 28.534 -9.431 -7.056 1.00 86.38 110 ARG A O 1
ATOM 851 N N . GLN A 1 111 ? 29.331 -7.358 -6.806 1.00 87.62 111 GLN A N 1
ATOM 852 C CA . GLN A 1 111 ? 28.140 -6.782 -6.168 1.00 87.62 111 GLN A CA 1
ATOM 853 C C . GLN A 1 111 ? 26.919 -6.704 -7.103 1.00 87.62 111 GLN A C 1
ATOM 855 O O . GLN A 1 111 ? 25.806 -6.493 -6.636 1.00 87.62 111 GLN A O 1
ATOM 860 N N . SER A 1 112 ? 27.126 -6.829 -8.415 1.00 87.50 112 SER A N 1
ATOM 861 C CA . SER A 1 112 ? 26.080 -6.792 -9.443 1.00 87.50 112 SER A CA 1
ATOM 862 C C . SER A 1 112 ? 25.683 -8.185 -9.934 1.00 87.50 112 SER A C 1
ATOM 864 O O . SER A 1 112 ? 24.913 -8.290 -10.885 1.00 87.50 112 SER A O 1
ATOM 866 N N . MET A 1 113 ? 26.215 -9.243 -9.316 1.00 89.69 113 MET A N 1
ATOM 867 C CA . MET A 1 113 ? 25.846 -10.618 -9.624 1.00 89.69 113 MET A CA 1
ATOM 868 C C . MET A 1 113 ? 24.382 -10.872 -9.257 1.00 89.69 113 MET A C 1
ATOM 870 O O . MET A 1 113 ? 23.935 -10.534 -8.161 1.00 89.69 113 MET A O 1
ATOM 874 N N . MET A 1 114 ? 23.647 -11.522 -10.154 1.00 87.50 114 MET A N 1
ATOM 875 C CA . MET A 1 114 ? 22.334 -12.069 -9.836 1.00 87.50 114 MET A CA 1
ATOM 876 C C . MET A 1 114 ? 22.500 -13.296 -8.940 1.00 87.50 114 MET A C 1
ATOM 878 O O . MET A 1 114 ? 23.245 -14.219 -9.272 1.00 87.50 114 MET A O 1
ATOM 882 N N . VAL A 1 115 ? 21.788 -13.319 -7.820 1.00 83.94 115 VAL A N 1
ATOM 883 C CA . VAL A 1 115 ? 21.749 -14.458 -6.897 1.00 83.94 115 VAL A CA 1
ATOM 884 C C . VAL A 1 115 ? 20.406 -15.162 -7.022 1.00 83.94 115 VAL A C 1
ATOM 886 O O . VAL A 1 115 ? 19.367 -14.509 -7.105 1.00 83.94 115 VAL A O 1
ATOM 889 N N . GLN A 1 116 ? 20.415 -16.495 -7.031 1.00 77.00 116 GLN A N 1
ATOM 890 C CA . GLN A 1 116 ? 19.181 -17.262 -6.905 1.00 77.00 116 GLN A CA 1
ATOM 891 C C . GLN A 1 116 ? 18.817 -17.330 -5.425 1.00 77.00 116 GLN A C 1
ATOM 893 O O . GLN A 1 116 ? 19.549 -17.905 -4.626 1.00 77.00 116 GLN A O 1
ATOM 898 N N . LEU A 1 117 ? 17.702 -16.706 -5.052 1.00 75.06 117 LEU A N 1
ATOM 899 C CA . LEU A 1 117 ? 17.164 -16.790 -3.700 1.00 75.06 117 LEU A CA 1
ATOM 900 C C . LEU A 1 117 ? 16.120 -17.911 -3.667 1.00 75.06 117 LEU A C 1
ATOM 902 O O . LEU A 1 117 ? 15.118 -17.808 -4.381 1.00 75.06 117 LEU A O 1
ATOM 906 N N . PRO A 1 118 ? 16.308 -18.967 -2.856 1.00 65.69 118 PRO A N 1
ATOM 907 C CA . PRO A 1 118 ? 15.269 -19.961 -2.643 1.00 65.69 118 PRO A CA 1
ATOM 908 C C . PRO A 1 118 ? 14.055 -19.273 -2.014 1.00 65.69 118 PRO A C 1
ATOM 910 O O . PRO A 1 118 ? 14.099 -18.817 -0.873 1.00 65.69 118 PRO A O 1
ATOM 913 N N . THR A 1 119 ? 12.964 -19.157 -2.766 1.00 67.88 119 THR A N 1
ATOM 914 C CA . THR A 1 119 ? 11.705 -18.592 -2.256 1.00 67.88 119 THR A CA 1
ATOM 915 C C . THR A 1 119 ? 10.879 -19.618 -1.480 1.00 67.88 119 THR A C 1
ATOM 917 O O . THR A 1 119 ? 9.895 -19.260 -0.838 1.00 67.88 119 THR A O 1
ATOM 920 N N . GLU A 1 120 ? 11.265 -20.892 -1.544 1.00 63.88 120 GLU A N 1
ATOM 921 C CA . GLU A 1 120 ? 10.642 -22.005 -0.836 1.00 63.88 120 GLU A CA 1
ATOM 922 C C . GLU A 1 120 ? 11.560 -22.465 0.299 1.00 63.88 120 GLU A C 1
ATOM 924 O O . GLU A 1 120 ? 12.759 -22.675 0.104 1.00 63.88 120 GLU A O 1
ATOM 929 N N . ARG A 1 121 ? 11.005 -22.607 1.506 1.00 58.03 121 ARG A N 1
ATOM 930 C CA . ARG A 1 121 ? 11.738 -23.191 2.630 1.00 58.03 121 ARG A CA 1
ATOM 931 C C . ARG A 1 121 ? 11.687 -24.709 2.491 1.00 58.03 121 ARG A C 1
ATOM 933 O O . ARG A 1 121 ? 10.626 -25.296 2.661 1.00 58.03 121 ARG A O 1
ATOM 940 N N . VAL A 1 122 ? 12.836 -25.328 2.221 1.00 58.97 122 VAL A N 1
ATOM 941 C CA . VAL A 1 122 ? 12.970 -26.793 2.077 1.00 58.97 122 VAL A CA 1
ATOM 942 C C . VAL A 1 122 ? 12.636 -27.520 3.388 1.00 58.97 122 VAL A C 1
ATOM 944 O O . VAL A 1 122 ? 12.085 -28.619 3.376 1.00 58.97 122 VAL A O 1
ATOM 947 N N . HIS A 1 123 ? 12.887 -26.862 4.524 1.00 59.75 123 HIS A N 1
ATOM 948 C CA . HIS A 1 123 ? 12.527 -27.341 5.854 1.00 59.75 123 HIS A CA 1
ATOM 949 C C . HIS A 1 123 ? 11.803 -26.225 6.613 1.00 59.75 123 HIS A C 1
ATOM 951 O O . HIS A 1 123 ? 12.461 -25.341 7.171 1.00 59.75 123 HIS A O 1
ATOM 957 N N . PRO A 1 124 ? 10.457 -26.193 6.619 1.00 59.72 124 PRO A N 1
ATOM 958 C CA . PRO A 1 124 ? 9.756 -25.358 7.577 1.00 59.72 124 PRO A CA 1
ATOM 959 C C . PRO A 1 124 ? 10.178 -25.830 8.972 1.00 59.72 124 PRO A C 1
ATOM 961 O O . PRO A 1 124 ? 10.030 -27.003 9.315 1.00 59.72 124 PRO A O 1
ATOM 964 N N . GLY A 1 125 ? 10.790 -24.930 9.745 1.00 64.12 125 GLY A N 1
ATOM 965 C CA . GLY A 1 125 ? 11.041 -25.171 11.162 1.00 64.12 125 GLY A CA 1
ATOM 966 C C . GLY A 1 125 ? 9.728 -25.435 11.911 1.00 64.12 125 GLY A C 1
ATOM 967 O O . GLY A 1 125 ? 8.655 -25.346 11.309 1.00 64.12 125 GLY A O 1
ATOM 968 N N . PRO A 1 126 ? 9.785 -25.751 13.215 1.00 70.06 126 PRO A N 1
ATOM 969 C CA . PRO A 1 126 ? 8.572 -25.896 14.012 1.00 70.06 126 PRO A CA 1
ATOM 970 C C . PRO A 1 126 ? 7.684 -24.655 13.836 1.00 70.06 126 PRO A C 1
ATOM 972 O O . PRO A 1 126 ? 8.124 -23.530 14.070 1.00 70.06 126 PRO A O 1
ATOM 975 N N . GLU A 1 127 ? 6.462 -24.871 13.347 1.00 65.38 127 GLU A N 1
ATOM 976 C CA . GLU A 1 127 ? 5.455 -23.826 13.195 1.00 65.38 127 GLU A CA 1
ATOM 977 C C . GLU A 1 127 ? 4.872 -23.556 14.581 1.00 65.38 127 GLU A C 1
ATOM 979 O O . GLU A 1 127 ? 4.177 -24.393 15.156 1.00 65.38 127 GLU A O 1
ATOM 984 N N . GLU A 1 128 ? 5.248 -22.422 15.163 1.00 72.50 128 GLU A N 1
ATOM 985 C CA . GLU A 1 128 ? 4.692 -21.963 16.428 1.00 72.50 128 GLU A CA 1
ATOM 986 C C . GLU A 1 128 ? 3.428 -21.155 16.135 1.00 72.50 128 GLU A C 1
ATOM 988 O O . GLU A 1 128 ? 3.462 -20.162 15.405 1.00 72.50 128 GLU A O 1
ATOM 993 N N . GLU A 1 129 ? 2.300 -21.590 16.692 1.00 74.06 129 GLU A N 1
ATOM 994 C CA . GLU A 1 129 ? 1.069 -20.811 16.649 1.00 74.06 129 GLU A CA 1
ATOM 995 C C . GLU A 1 129 ? 1.219 -19.622 17.605 1.00 74.06 129 GLU A C 1
ATOM 997 O O . GLU A 1 129 ? 1.193 -19.772 18.827 1.00 74.06 129 GLU A O 1
ATOM 1002 N N . VAL A 1 130 ? 1.433 -18.433 17.040 1.00 74.56 130 VAL A N 1
ATOM 1003 C CA . VAL A 1 130 ? 1.599 -17.199 17.811 1.00 74.56 130 VAL A CA 1
ATOM 1004 C C . VAL A 1 130 ? 0.241 -16.533 17.997 1.00 74.56 130 VAL A C 1
ATOM 1006 O O . VAL A 1 130 ? -0.414 -16.159 17.021 1.00 74.56 130 VAL A O 1
ATOM 1009 N N . ASP A 1 131 ? -0.161 -16.318 19.251 1.00 78.56 131 ASP A N 1
ATOM 1010 C CA . ASP A 1 131 ? -1.288 -15.436 19.546 1.00 78.56 131 ASP A CA 1
ATOM 1011 C C . ASP A 1 131 ? -0.866 -13.977 19.345 1.00 78.56 131 ASP A C 1
ATOM 1013 O O . ASP A 1 131 ? -0.151 -13.383 20.155 1.00 78.56 131 ASP A O 1
ATOM 1017 N N . TRP A 1 132 ? -1.331 -13.386 18.249 1.00 76.56 132 TRP A N 1
ATOM 1018 C CA . TRP A 1 132 ? -1.049 -11.999 17.892 1.00 76.56 132 TRP A CA 1
ATOM 1019 C C . TRP A 1 132 ? -1.724 -10.979 18.824 1.00 76.56 132 TRP A C 1
ATOM 1021 O O . TRP A 1 132 ? -1.375 -9.801 18.749 1.00 76.56 132 TRP A O 1
ATOM 1031 N N . HIS A 1 133 ? -2.625 -11.417 19.720 1.00 76.31 133 HIS A N 1
ATOM 1032 C CA . HIS A 1 133 ? -3.199 -10.606 20.804 1.00 76.31 133 HIS A CA 1
ATOM 1033 C C . HIS A 1 133 ? -2.297 -10.521 22.046 1.00 76.31 133 HIS A C 1
ATOM 1035 O O . HIS A 1 133 ? -2.573 -9.741 22.962 1.00 76.31 133 HIS A O 1
ATOM 1041 N N . VAL A 1 134 ? -1.172 -11.234 22.059 1.00 83.25 134 VAL A N 1
ATOM 1042 C CA . VAL A 1 134 ? -0.159 -11.112 23.105 1.00 83.25 134 VAL A CA 1
ATOM 1043 C C . VAL A 1 134 ? 0.982 -10.234 22.604 1.00 83.25 134 VAL A C 1
ATOM 1045 O O . VAL A 1 134 ? 1.529 -10.446 21.522 1.00 83.25 134 VAL A O 1
ATOM 1048 N N . GLN A 1 135 ? 1.349 -9.222 23.395 1.00 82.00 135 GLN A N 1
ATOM 1049 C CA . GLN A 1 135 ? 2.525 -8.407 23.096 1.00 82.00 135 GLN A CA 1
ATOM 1050 C C . GLN A 1 135 ? 3.776 -9.281 23.120 1.00 82.00 135 GLN A C 1
ATOM 1052 O O . GLN A 1 135 ? 4.029 -10.015 24.076 1.00 82.00 135 GLN A O 1
ATOM 1057 N N . SER A 1 136 ? 4.590 -9.153 22.082 1.00 82.38 136 SER A N 1
ATOM 1058 C CA . SER A 1 136 ? 5.879 -9.824 21.983 1.00 82.38 136 SER A CA 1
ATOM 1059 C C . SER A 1 136 ? 6.975 -8.818 21.650 1.00 82.38 136 SER A C 1
ATOM 1061 O O . SER A 1 136 ? 6.716 -7.650 21.359 1.00 82.38 136 SER A O 1
ATOM 1063 N N . GLN A 1 137 ? 8.226 -9.270 21.701 1.00 81.00 137 GLN A N 1
ATOM 1064 C CA . GLN A 1 137 ? 9.362 -8.442 21.306 1.00 81.00 137 GLN A CA 1
ATOM 1065 C C . GLN A 1 137 ? 9.270 -8.011 19.833 1.00 81.00 137 GLN A C 1
ATOM 1067 O O . GLN A 1 137 ? 9.622 -6.878 19.512 1.00 81.00 137 GLN A O 1
ATOM 1072 N N . ASP A 1 138 ? 8.760 -8.891 18.969 1.00 76.88 138 ASP A N 1
ATOM 1073 C CA . ASP A 1 138 ? 8.616 -8.644 17.530 1.00 76.88 138 ASP A CA 1
ATOM 1074 C C . ASP A 1 138 ? 7.295 -7.932 17.185 1.00 76.88 138 ASP A C 1
ATOM 1076 O O . ASP A 1 138 ? 7.177 -7.288 16.143 1.00 76.88 138 ASP A O 1
ATOM 1080 N N . TRP A 1 139 ? 6.303 -8.002 18.079 1.00 78.69 139 TRP A N 1
ATOM 1081 C CA . TRP A 1 139 ? 4.999 -7.359 17.935 1.00 78.69 139 TRP A CA 1
ATOM 1082 C C . TRP A 1 139 ? 4.581 -6.653 19.240 1.00 78.69 139 TRP A C 1
ATOM 1084 O O . TRP A 1 139 ? 3.754 -7.162 19.999 1.00 78.69 139 TRP A O 1
ATOM 1094 N N . PRO A 1 140 ? 5.158 -5.472 19.540 1.00 83.81 140 PRO A N 1
ATOM 1095 C CA . PRO A 1 140 ? 4.914 -4.764 20.801 1.00 83.81 140 PRO A CA 1
ATOM 1096 C C . PRO A 1 140 ? 3.621 -3.934 20.799 1.00 83.81 140 PRO A C 1
ATOM 1098 O O . PRO A 1 140 ? 3.259 -3.340 21.813 1.00 83.81 140 PRO A O 1
ATOM 1101 N N . TYR A 1 141 ? 2.941 -3.836 19.657 1.00 81.81 141 TYR A N 1
ATOM 1102 C CA . TYR A 1 141 ? 1.838 -2.896 19.448 1.00 81.81 141 TYR A CA 1
ATOM 1103 C C . TYR A 1 141 ? 0.459 -3.456 19.793 1.00 81.81 141 TYR A C 1
ATOM 1105 O O . TYR A 1 141 ? -0.548 -2.769 19.637 1.00 81.81 141 TYR A O 1
ATOM 1113 N N . THR A 1 142 ? 0.397 -4.702 20.245 1.00 79.56 142 THR A N 1
ATOM 1114 C CA . THR A 1 142 ? -0.861 -5.377 20.526 1.00 79.56 142 THR A CA 1
ATOM 1115 C C . THR A 1 142 ? -1.708 -4.644 21.555 1.00 79.56 142 THR A C 1
ATOM 1117 O O . THR A 1 142 ? -1.183 -4.150 22.560 1.00 79.56 142 THR A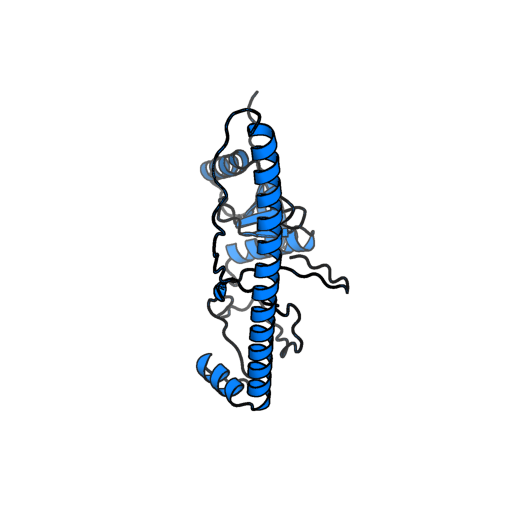 O 1
ATOM 1120 N N . GLY A 1 143 ? -3.020 -4.590 21.308 1.00 80.06 143 GLY A N 1
ATOM 1121 C CA . GLY A 1 143 ? -3.975 -3.895 22.167 1.00 80.06 143 GLY A CA 1
ATOM 1122 C C . GLY A 1 143 ? -3.972 -2.370 22.019 1.00 80.06 143 GLY A C 1
ATOM 1123 O O . GLY A 1 143 ? -4.775 -1.709 22.677 1.00 80.06 143 GLY A O 1
ATOM 1124 N N . GLN A 1 144 ? -3.115 -1.791 21.167 1.00 87.06 144 GLN A N 1
ATOM 1125 C CA . GLN A 1 144 ? -3.229 -0.382 20.789 1.00 87.06 144 GLN A CA 1
ATOM 1126 C C . GLN A 1 144 ? -4.318 -0.219 19.728 1.00 87.06 144 GLN A C 1
ATOM 1128 O O . GLN A 1 144 ? -4.274 -0.850 18.673 1.00 87.06 144 GLN A O 1
ATOM 1133 N N . GLU A 1 145 ? -5.294 0.643 20.008 1.00 87.38 145 GLU A N 1
ATOM 1134 C CA . GLU A 1 145 ? -6.487 0.824 19.173 1.00 87.38 145 GLU A CA 1
ATOM 1135 C C . GLU A 1 145 ? -6.146 1.153 17.711 1.00 87.38 145 GLU A C 1
ATOM 1137 O O . GLU A 1 145 ? -6.724 0.587 16.785 1.00 87.38 145 GLU A O 1
ATOM 1142 N N . ASP A 1 146 ? -5.166 2.025 17.478 1.00 88.44 146 ASP A N 1
ATOM 1143 C CA . ASP A 1 146 ? -4.752 2.432 16.137 1.00 88.44 146 ASP A CA 1
ATOM 1144 C C . ASP A 1 146 ? -4.107 1.280 15.347 1.00 88.44 146 ASP A C 1
ATOM 1146 O O . ASP A 1 146 ? -4.350 1.133 14.147 1.00 88.44 146 ASP A O 1
ATOM 1150 N N . HIS A 1 147 ? -3.324 0.429 16.011 1.00 89.06 147 HIS A N 1
ATOM 1151 C CA . HIS A 1 147 ? -2.748 -0.771 15.409 1.00 89.06 147 HIS A CA 1
ATOM 1152 C C . HIS A 1 147 ? -3.799 -1.842 15.119 1.00 89.06 147 HIS A C 1
ATOM 1154 O O . HIS A 1 147 ? -3.772 -2.425 14.033 1.00 89.06 147 HIS A O 1
ATOM 1160 N N . GLU A 1 148 ? -4.750 -2.053 16.029 1.00 89.06 148 GLU A N 1
ATOM 1161 C CA . GLU A 1 148 ? -5.872 -2.971 15.820 1.00 89.06 148 GLU A CA 1
ATOM 1162 C C . GLU A 1 148 ? -6.716 -2.542 14.614 1.00 89.06 148 GLU A C 1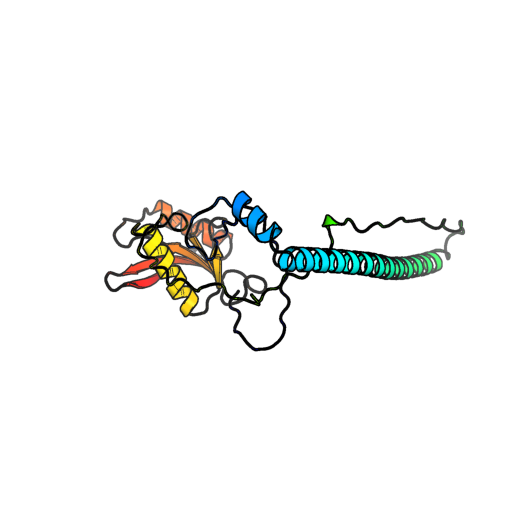
ATOM 1164 O O . GLU A 1 148 ? -6.990 -3.348 13.722 1.00 89.06 148 GLU A O 1
ATOM 1169 N N . ILE A 1 149 ? -7.053 -1.250 14.506 1.00 93.06 149 ILE A N 1
ATOM 1170 C CA . ILE A 1 149 ? -7.774 -0.709 13.344 1.00 93.06 149 ILE A CA 1
ATOM 1171 C C . ILE A 1 149 ? -6.972 -0.957 12.062 1.00 93.06 149 ILE A C 1
ATOM 1173 O O . ILE A 1 149 ? -7.511 -1.507 11.099 1.00 93.06 149 ILE A O 1
ATOM 1177 N N . ARG A 1 150 ? -5.682 -0.595 12.029 1.00 94.19 150 ARG A N 1
ATOM 1178 C CA . ARG A 1 150 ? -4.830 -0.798 10.843 1.00 94.19 150 ARG A CA 1
ATOM 1179 C C . ARG A 1 150 ? -4.771 -2.265 10.427 1.00 94.19 150 ARG A C 1
ATOM 1181 O O . ARG A 1 150 ? -4.885 -2.552 9.234 1.00 94.19 150 ARG A O 1
ATOM 1188 N N . TYR A 1 151 ? -4.622 -3.179 11.383 1.00 92.31 151 TYR A N 1
ATOM 1189 C CA . TYR A 1 151 ? -4.595 -4.615 11.120 1.00 92.31 151 TYR A CA 1
ATOM 1190 C C . TYR A 1 151 ? -5.921 -5.108 10.537 1.00 92.31 151 TYR A C 1
ATOM 1192 O O . TYR A 1 151 ? -5.924 -5.750 9.488 1.00 92.31 151 TYR A O 1
ATOM 1200 N N . ARG A 1 152 ? -7.056 -4.743 11.140 1.00 93.38 152 ARG A N 1
ATOM 1201 C CA . ARG A 1 152 ? -8.390 -5.134 10.656 1.00 93.38 152 ARG A CA 1
ATOM 1202 C C . ARG A 1 152 ? -8.675 -4.604 9.254 1.00 93.38 152 ARG A C 1
ATOM 1204 O O . ARG A 1 152 ? -9.191 -5.336 8.410 1.00 93.38 152 ARG A O 1
ATOM 1211 N N . ILE A 1 153 ? -8.306 -3.353 8.974 1.00 97.12 153 ILE A N 1
ATOM 1212 C CA . ILE A 1 153 ? -8.435 -2.765 7.635 1.00 97.12 153 ILE A CA 1
ATOM 1213 C C . ILE A 1 153 ? -7.535 -3.489 6.630 1.00 97.12 153 ILE A C 1
ATOM 1215 O O . ILE A 1 153 ? -7.995 -3.829 5.537 1.00 97.12 153 ILE A O 1
ATOM 1219 N N . PHE A 1 154 ? -6.278 -3.760 6.992 1.00 96.38 154 PHE A N 1
ATOM 1220 C CA . PHE A 1 154 ? -5.358 -4.533 6.160 1.00 96.38 154 PHE A CA 1
ATOM 1221 C C . PHE A 1 154 ? -5.923 -5.923 5.851 1.00 96.38 154 PHE A C 1
ATOM 1223 O O . PHE A 1 154 ? -6.026 -6.282 4.678 1.00 96.38 154 PHE A O 1
ATOM 1230 N N . GLN A 1 155 ? -6.343 -6.665 6.878 1.00 94.75 155 GLN A N 1
ATOM 1231 C CA . GLN A 1 155 ? -6.916 -8.000 6.753 1.00 94.75 155 GLN A CA 1
ATOM 1232 C C . GLN A 1 155 ? -8.131 -7.980 5.822 1.00 94.75 155 GLN A C 1
ATOM 1234 O O . GLN A 1 155 ? -8.193 -8.757 4.873 1.00 94.75 155 GLN A O 1
ATOM 1239 N N . ASN A 1 156 ? -9.055 -7.036 6.018 1.00 96.88 156 ASN A N 1
ATOM 1240 C CA . ASN A 1 156 ? -10.256 -6.933 5.197 1.00 96.88 156 ASN A CA 1
ATOM 1241 C C . ASN A 1 156 ? -9.942 -6.649 3.717 1.00 96.88 156 ASN A C 1
ATOM 1243 O O . ASN A 1 156 ? -10.512 -7.276 2.823 1.00 96.88 156 ASN A O 1
ATOM 1247 N N . LEU A 1 157 ? -9.019 -5.722 3.439 1.00 96.50 157 LEU A N 1
ATOM 1248 C CA . LEU A 1 157 ? -8.573 -5.421 2.074 1.00 96.50 157 LEU A CA 1
ATOM 1249 C C . LEU A 1 157 ? -7.869 -6.624 1.434 1.00 96.50 157 LEU A C 1
ATOM 1251 O O . LEU A 1 157 ? -8.100 -6.924 0.258 1.00 96.50 157 LEU A O 1
ATOM 1255 N N . TRP A 1 158 ? -7.042 -7.318 2.214 1.00 94.06 158 TRP A N 1
ATOM 1256 C CA . TRP A 1 158 ? -6.291 -8.490 1.785 1.00 94.06 158 TRP A CA 1
ATOM 1257 C C . TRP A 1 158 ? -7.206 -9.670 1.439 1.00 94.06 158 TRP A C 1
ATOM 1259 O O . TRP A 1 158 ? -7.086 -10.255 0.360 1.00 94.06 158 TRP A O 1
ATOM 1269 N N . GLU A 1 159 ? -8.179 -9.977 2.298 1.00 95.56 159 GLU A N 1
ATOM 1270 C CA . GLU A 1 159 ? -9.186 -11.023 2.079 1.00 95.56 159 GLU A CA 1
ATOM 1271 C C . GLU A 1 159 ? -10.056 -10.728 0.850 1.00 95.56 159 GLU A C 1
ATOM 1273 O O . GLU A 1 159 ? -10.333 -11.621 0.046 1.00 95.56 159 GLU A O 1
ATOM 1278 N N . ARG A 1 160 ? -10.397 -9.450 0.627 1.00 94.75 160 ARG A N 1
ATOM 1279 C CA . ARG A 1 160 ? -11.084 -8.979 -0.591 1.00 94.75 160 ARG A CA 1
ATOM 1280 C C . ARG A 1 160 ? -10.216 -9.038 -1.848 1.00 94.75 160 ARG A C 1
ATOM 1282 O O . ARG A 1 160 ? -10.719 -8.840 -2.952 1.00 94.75 160 ARG A O 1
ATOM 1289 N N . GLY A 1 161 ? -8.930 -9.343 -1.706 1.00 95.25 161 GLY A N 1
ATOM 1290 C CA . GLY A 1 161 ? -8.022 -9.595 -2.812 1.00 95.25 161 GLY A CA 1
ATOM 1291 C C . GLY A 1 161 ? -7.294 -8.383 -3.365 1.00 95.25 161 GLY A C 1
ATOM 1292 O O . GLY A 1 161 ? -6.686 -8.495 -4.431 1.00 95.25 161 GLY A O 1
ATOM 1293 N N . TYR A 1 162 ? -7.327 -7.259 -2.654 1.00 96.94 162 TYR A N 1
ATOM 1294 C CA . TYR A 1 162 ? -6.488 -6.117 -2.976 1.00 96.94 162 TYR A CA 1
ATOM 1295 C C . TYR A 1 162 ? -5.041 -6.383 -2.574 1.00 96.94 162 TYR A C 1
ATOM 1297 O O . TYR A 1 162 ? -4.752 -7.100 -1.616 1.00 96.94 162 TYR A O 1
ATOM 1305 N N . TYR A 1 163 ? -4.119 -5.749 -3.290 1.00 96.75 163 TYR A N 1
ATOM 1306 C CA . TYR A 1 163 ? -2.732 -5.676 -2.856 1.00 96.75 163 TYR A CA 1
ATOM 1307 C C . TYR A 1 163 ? -2.560 -4.400 -2.042 1.00 96.75 163 TYR A C 1
ATOM 1309 O O . TYR A 1 163 ? -3.102 -3.351 -2.397 1.00 96.75 163 TYR A O 1
ATOM 1317 N N . VAL A 1 164 ? -1.808 -4.498 -0.949 1.00 97.06 164 VAL A N 1
ATOM 1318 C CA . VAL A 1 164 ? -1.626 -3.408 0.007 1.00 97.06 164 VAL A CA 1
ATOM 1319 C C . VAL A 1 164 ? -0.134 -3.170 0.223 1.00 97.06 164 VAL A C 1
ATOM 1321 O O . VAL A 1 164 ? 0.624 -4.117 0.423 1.00 97.06 164 VAL A O 1
ATOM 1324 N N . THR A 1 165 ? 0.298 -1.911 0.160 1.00 96.62 165 THR A N 1
ATOM 1325 C CA . THR A 1 165 ? 1.661 -1.487 0.533 1.00 96.62 165 THR A CA 1
ATOM 1326 C C . THR A 1 165 ? 1.596 -0.323 1.518 1.00 96.62 165 THR A C 1
ATOM 1328 O O . THR A 1 165 ? 0.537 0.277 1.689 1.00 96.62 165 THR A O 1
ATOM 1331 N N . SER A 1 166 ? 2.729 0.052 2.121 1.00 96.12 166 SER A N 1
ATOM 1332 C CA . SER A 1 166 ? 2.808 1.266 2.948 1.00 96.12 166 SER A CA 1
ATOM 1333 C C . SER A 1 166 ? 2.356 2.511 2.169 1.00 96.12 166 SER A C 1
ATOM 1335 O O . SER A 1 166 ? 2.717 2.697 1.000 1.00 96.12 166 SER A O 1
ATOM 1337 N N . GLY A 1 167 ? 1.553 3.349 2.830 1.00 94.81 167 GLY A N 1
ATOM 1338 C CA . GLY A 1 167 ? 1.042 4.623 2.327 1.00 94.81 167 GLY A CA 1
ATOM 1339 C C . GLY A 1 167 ? 1.818 5.855 2.772 1.00 94.81 167 GLY A C 1
ATOM 1340 O O . GLY A 1 167 ? 1.481 6.955 2.330 1.00 94.81 167 GLY A O 1
ATOM 1341 N N . SER A 1 168 ? 2.867 5.707 3.587 1.00 93.81 168 SER A N 1
ATOM 1342 C CA . SER A 1 168 ? 3.482 6.829 4.311 1.00 93.81 168 SER A CA 1
ATOM 1343 C C . SER A 1 168 ? 3.994 7.939 3.384 1.00 93.81 168 SER A C 1
ATOM 1345 O O . SER A 1 168 ? 3.843 9.120 3.683 1.00 93.81 168 SER A O 1
ATOM 1347 N N . LYS A 1 169 ? 4.509 7.587 2.196 1.00 92.19 169 LYS A N 1
ATOM 1348 C CA . LYS A 1 169 ? 4.963 8.557 1.176 1.00 92.19 169 LYS A CA 1
ATOM 1349 C C . LYS A 1 169 ? 3.833 9.437 0.614 1.00 92.1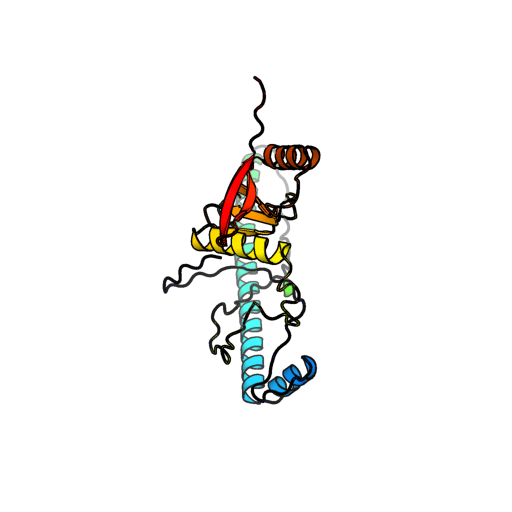9 169 LYS A C 1
ATOM 1351 O O . LYS A 1 169 ? 4.098 10.509 0.078 1.00 92.19 169 LYS A O 1
ATOM 1356 N N . PHE A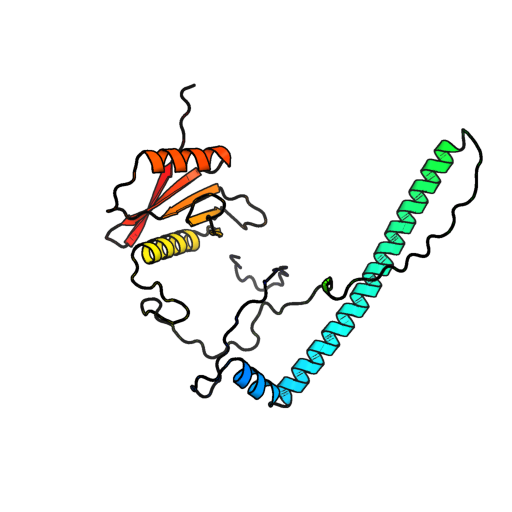 1 170 ? 2.591 8.978 0.711 1.00 92.00 170 PHE A N 1
ATOM 1357 C CA . PHE A 1 170 ? 1.398 9.649 0.194 1.00 92.00 170 PHE A CA 1
ATOM 1358 C C . PHE A 1 170 ? 0.516 10.224 1.309 1.00 92.00 170 PHE A C 1
ATOM 1360 O O . PHE A 1 170 ? -0.581 10.700 1.026 1.00 92.00 170 PHE A O 1
ATOM 1367 N N . GLY A 1 171 ? 1.002 10.202 2.555 1.00 92.31 171 GLY A N 1
ATOM 1368 C CA . GLY A 1 171 ? 0.274 10.706 3.715 1.00 92.31 171 GLY A CA 1
ATOM 1369 C C . GLY A 1 171 ? -0.930 9.849 4.101 1.00 92.31 171 GLY A C 1
ATOM 1370 O O . GLY A 1 171 ? -1.907 10.401 4.585 1.00 92.31 171 GLY A O 1
ATOM 1371 N N . GLY A 1 172 ? -0.875 8.535 3.859 1.00 94.88 172 GLY A N 1
ATOM 1372 C CA . GLY A 1 172 ? -1.843 7.564 4.373 1.00 94.88 172 GLY A CA 1
ATOM 1373 C C . GLY A 1 172 ? -1.159 6.386 5.061 1.00 94.88 172 GLY A C 1
ATOM 1374 O O . GLY A 1 172 ? 0.064 6.254 5.001 1.00 94.88 172 GLY A O 1
ATOM 1375 N N . ASP A 1 173 ? -1.939 5.504 5.675 1.00 96.69 173 ASP A N 1
ATOM 1376 C CA . ASP A 1 173 ? -1.425 4.263 6.262 1.00 96.69 173 ASP A CA 1
ATOM 1377 C C . ASP A 1 173 ? -1.093 3.253 5.162 1.00 96.69 173 ASP A C 1
ATOM 1379 O O . ASP A 1 173 ? -0.017 2.647 5.156 1.00 96.69 173 ASP A O 1
ATOM 1383 N N . PHE A 1 174 ? -1.977 3.143 4.163 1.00 98.06 174 PHE A N 1
ATOM 1384 C CA . PHE A 1 174 ? -1.843 2.160 3.095 1.00 98.06 174 PHE A CA 1
ATOM 1385 C C . PHE A 1 174 ? -2.078 2.728 1.696 1.00 98.06 174 PHE A C 1
ATOM 1387 O O . PHE A 1 174 ? -2.878 3.638 1.478 1.00 98.06 174 PHE A O 1
ATOM 1394 N N . LEU A 1 175 ? -1.420 2.112 0.717 1.00 98.00 175 LEU A N 1
ATOM 1395 C CA . LEU A 1 175 ? -1.804 2.177 -0.687 1.00 98.00 175 LEU A CA 1
ATOM 1396 C C . LEU A 1 175 ? -2.511 0.892 -1.075 1.00 98.00 175 LEU A C 1
ATOM 1398 O O . LEU A 1 175 ? -2.007 -0.197 -0.800 1.00 98.00 175 LEU A O 1
ATOM 1402 N N . VAL A 1 176 ? -3.640 1.032 -1.763 1.00 98.12 176 VAL A N 1
ATOM 1403 C CA . VAL A 1 176 ? -4.475 -0.101 -2.165 1.00 98.12 176 VAL A CA 1
ATOM 1404 C C . VAL A 1 176 ? -4.504 -0.202 -3.683 1.00 98.12 176 VAL A C 1
ATOM 1406 O O . VAL A 1 176 ? -4.817 0.765 -4.390 1.00 98.12 176 VAL A O 1
ATOM 1409 N N . TYR A 1 177 ? -4.182 -1.389 -4.183 1.00 98.06 177 TYR A N 1
ATOM 1410 C CA . TYR A 1 177 ? -4.038 -1.687 -5.599 1.00 98.06 177 TYR A CA 1
ATOM 1411 C C . TYR A 1 177 ? -5.036 -2.775 -6.003 1.00 98.06 177 TYR A C 1
ATOM 1413 O O . TYR A 1 177 ? -5.198 -3.754 -5.268 1.00 98.06 177 TYR A O 1
ATOM 1421 N N . PRO A 1 178 ? -5.666 -2.662 -7.185 1.00 96.12 178 PRO A N 1
ATOM 1422 C CA . PRO A 1 178 ? -6.566 -3.696 -7.703 1.00 96.12 178 PRO A CA 1
ATOM 1423 C C . PRO A 1 178 ? -5.828 -4.977 -8.135 1.00 96.12 178 PRO A C 1
ATOM 1425 O O . PRO A 1 178 ? -6.463 -5.985 -8.427 1.00 96.12 178 PRO A O 1
ATOM 1428 N N . GLY A 1 179 ? -4.497 -4.934 -8.215 1.00 93.69 179 GLY A N 1
ATOM 1429 C CA . GLY A 1 179 ? -3.638 -6.028 -8.650 1.00 93.69 179 GLY A CA 1
ATOM 1430 C C . GLY A 1 179 ? -2.194 -5.795 -8.212 1.00 93.69 179 GLY A C 1
ATOM 1431 O O . GLY A 1 179 ? -1.929 -4.917 -7.393 1.00 93.69 179 GLY A O 1
ATOM 1432 N N . ASP A 1 180 ? -1.264 -6.569 -8.771 1.00 91.88 180 ASP A N 1
ATOM 1433 C CA . ASP A 1 180 ? 0.159 -6.513 -8.421 1.00 91.88 180 ASP A CA 1
ATOM 1434 C C . ASP A 1 180 ? 0.725 -5.072 -8.486 1.00 91.88 180 ASP A C 1
ATOM 1436 O O . ASP A 1 180 ? 0.679 -4.464 -9.560 1.00 91.88 180 ASP A O 1
ATOM 1440 N N . PRO A 1 181 ? 1.291 -4.523 -7.390 1.00 92.81 181 PRO A N 1
ATOM 1441 C CA . PRO A 1 181 ? 1.897 -3.191 -7.362 1.00 92.81 181 PRO A CA 1
ATOM 1442 C C . PRO A 1 181 ? 2.996 -2.956 -8.408 1.00 92.81 181 PRO A C 1
ATOM 1444 O O . PRO A 1 181 ? 3.265 -1.809 -8.755 1.00 92.81 181 PRO A O 1
ATOM 1447 N N . MET A 1 182 ? 3.625 -4.014 -8.936 1.00 90.12 182 MET A N 1
ATOM 1448 C CA . MET A 1 182 ? 4.594 -3.898 -10.034 1.00 90.12 182 MET A CA 1
ATOM 1449 C C . MET A 1 182 ? 3.939 -3.611 -11.390 1.00 90.12 182 MET A C 1
ATOM 1451 O O . MET A 1 182 ? 4.600 -3.119 -12.303 1.00 90.12 182 MET A O 1
ATOM 1455 N N . ARG A 1 183 ? 2.650 -3.930 -11.544 1.00 91.94 183 ARG A N 1
ATOM 1456 C CA . ARG A 1 183 ? 1.896 -3.800 -12.804 1.00 91.94 183 ARG A CA 1
ATOM 1457 C C . ARG A 1 183 ? 0.788 -2.754 -12.737 1.00 91.94 183 ARG A C 1
ATOM 1459 O O . ARG A 1 183 ? 0.394 -2.221 -13.769 1.00 91.94 183 ARG A O 1
ATOM 1466 N N . PHE A 1 184 ? 0.276 -2.475 -11.543 1.00 93.94 184 PHE A N 1
ATOM 1467 C CA . PHE A 1 184 ? -0.849 -1.580 -11.315 1.00 93.94 184 PHE A CA 1
ATOM 1468 C C . PHE A 1 184 ? -0.432 -0.394 -10.452 1.00 93.94 184 PHE A C 1
ATOM 1470 O O . PHE A 1 184 ? 0.365 -0.516 -9.526 1.00 93.94 184 PHE A O 1
ATOM 1477 N N . HIS A 1 185 ? -1.023 0.768 -10.718 1.00 95.19 185 HIS A N 1
ATOM 1478 C CA . HIS A 1 185 ? -0.920 1.905 -9.813 1.00 95.19 185 HIS A CA 1
ATOM 1479 C C . HIS A 1 185 ? -1.949 1.782 -8.689 1.00 95.19 185 HIS A C 1
ATOM 1481 O O . HIS A 1 185 ? -3.068 1.321 -8.910 1.00 95.19 185 HIS A O 1
ATOM 1487 N N . ALA A 1 186 ? -1.595 2.253 -7.492 1.00 96.94 186 ALA A N 1
ATOM 1488 C CA . ALA A 1 186 ? -2.546 2.328 -6.390 1.00 96.94 186 ALA A CA 1
ATOM 1489 C C . ALA A 1 186 ? -3.745 3.193 -6.791 1.00 96.94 186 ALA A C 1
ATOM 1491 O O . ALA A 1 186 ? -3.554 4.328 -7.247 1.00 96.94 186 ALA A O 1
ATOM 1492 N N . HIS A 1 187 ? -4.952 2.669 -6.597 1.00 96.19 187 HIS A N 1
ATOM 1493 C CA . HIS A 1 187 ? -6.201 3.400 -6.813 1.00 96.19 187 HIS A CA 1
ATOM 1494 C C . HIS A 1 187 ? -6.565 4.242 -5.593 1.00 96.19 187 HIS A C 1
ATOM 1496 O O . HIS A 1 187 ? -7.096 5.348 -5.739 1.00 96.19 187 HIS A O 1
ATOM 1502 N N . TYR A 1 188 ? -6.233 3.733 -4.404 1.00 97.62 188 TYR A N 1
ATOM 1503 C CA . TYR A 1 188 ? -6.633 4.344 -3.148 1.00 97.62 188 TYR A CA 1
ATOM 1504 C C . TYR A 1 188 ? -5.451 4.647 -2.233 1.00 97.62 188 TYR A C 1
ATOM 1506 O O . TYR A 1 188 ? -4.457 3.916 -2.216 1.00 97.62 188 TYR A O 1
ATOM 1514 N N . ILE A 1 189 ? -5.603 5.717 -1.457 1.00 97.75 189 ILE A N 1
ATOM 1515 C CA . ILE A 1 189 ? -4.821 5.995 -0.250 1.00 97.75 189 ILE A CA 1
ATOM 1516 C C . ILE A 1 189 ? -5.768 5.750 0.922 1.00 97.75 189 ILE A C 1
ATOM 1518 O O . ILE A 1 189 ? -6.775 6.445 1.031 1.00 97.75 189 ILE A O 1
ATOM 1522 N N . ALA A 1 190 ? -5.485 4.762 1.761 1.00 98.00 190 ALA A N 1
ATOM 1523 C CA . ALA A 1 190 ? -6.301 4.453 2.928 1.00 98.00 190 ALA A CA 1
ATOM 1524 C C . ALA A 1 190 ? -5.721 5.107 4.187 1.00 98.00 190 ALA A C 1
ATOM 1526 O O . ALA A 1 190 ? -4.523 4.996 4.455 1.00 98.00 190 ALA A O 1
ATOM 1527 N N . LEU A 1 191 ? -6.596 5.775 4.934 1.00 96.88 191 LEU A N 1
ATOM 1528 C CA . LEU A 1 191 ? -6.352 6.428 6.215 1.00 96.88 191 LEU A CA 1
ATOM 1529 C C . LEU A 1 191 ? -7.171 5.711 7.283 1.00 96.88 191 LEU A C 1
ATOM 1531 O O . LEU A 1 191 ? -8.399 5.743 7.236 1.00 96.88 191 LEU A O 1
ATOM 1535 N N . CYS A 1 192 ? -6.503 5.059 8.223 1.00 96.31 192 CYS A N 1
ATOM 1536 C CA . CYS A 1 192 ? -7.124 4.353 9.332 1.00 96.31 192 CYS A CA 1
ATOM 1537 C C . CYS A 1 192 ? -7.438 5.350 10.448 1.00 96.31 192 CYS A C 1
ATOM 1539 O O . CYS A 1 192 ? -6.536 5.940 11.037 1.00 96.31 192 CYS A O 1
ATOM 1541 N N . VAL A 1 193 ? -8.724 5.550 10.720 1.00 94.38 193 VAL A N 1
ATOM 1542 C CA . VAL A 1 193 ? -9.226 6.507 11.707 1.00 94.38 193 VAL A CA 1
ATOM 1543 C C . VAL A 1 193 ? -10.138 5.797 12.702 1.00 94.38 193 VAL A C 1
ATOM 1545 O O . VAL A 1 193 ? -10.958 4.959 12.321 1.00 94.38 193 VAL A O 1
ATOM 1548 N N . SER A 1 194 ? -10.005 6.138 13.985 1.00 91.81 194 SER A N 1
ATOM 1549 C CA . SER A 1 194 ? -10.958 5.692 15.005 1.00 91.81 194 SER A CA 1
ATOM 1550 C C . SER A 1 194 ? -12.303 6.382 14.784 1.00 91.81 194 SER A C 1
ATOM 1552 O O . SER A 1 194 ? -12.361 7.583 14.510 1.00 91.81 194 SER A O 1
ATOM 1554 N N . LYS A 1 195 ? -13.392 5.615 14.894 1.00 87.25 195 LYS A N 1
ATOM 1555 C CA . LYS A 1 195 ? -14.764 6.110 14.707 1.00 87.25 195 LYS A CA 1
ATOM 1556 C C . LYS A 1 195 ? -15.162 7.109 15.799 1.00 87.25 195 LYS A C 1
ATOM 1558 O O . LYS A 1 195 ? -15.966 8.001 15.538 1.00 87.25 195 LYS A O 1
ATOM 1563 N N . ASP A 1 196 ? -14.565 6.979 16.981 1.00 86.88 196 ASP A N 1
ATOM 1564 C CA . ASP A 1 196 ? -14.870 7.797 18.158 1.00 86.88 196 ASP A CA 1
ATOM 1565 C C . ASP A 1 196 ? -14.010 9.066 18.240 1.00 86.88 196 ASP A C 1
ATOM 1567 O O . ASP A 1 196 ? -14.290 9.968 19.031 1.00 86.88 196 ASP A O 1
ATOM 1571 N N . THR A 1 197 ? -12.975 9.172 17.400 1.00 87.94 197 THR A N 1
ATOM 1572 C CA . THR A 1 197 ? -12.089 10.337 17.372 1.00 87.94 197 THR A CA 1
ATOM 1573 C C . THR A 1 197 ? -12.623 11.396 16.402 1.00 87.94 197 THR A C 1
ATOM 1575 O O . THR A 1 197 ? -12.749 11.124 15.205 1.00 87.94 197 THR A O 1
ATOM 1578 N N . PRO A 1 198 ? -12.905 12.632 16.863 1.00 90.31 198 PRO A N 1
ATOM 1579 C CA . PRO A 1 198 ? -13.328 13.709 15.978 1.00 90.31 198 PRO A CA 1
ATOM 1580 C C . PRO A 1 198 ? -12.259 14.026 14.930 1.00 90.31 198 PRO A C 1
ATOM 1582 O O . PRO A 1 198 ? -11.113 14.320 15.267 1.00 90.31 198 PRO A O 1
ATOM 1585 N N . LEU A 1 199 ? -12.648 14.022 13.655 1.00 90.12 199 LEU A N 1
ATOM 1586 C CA . LEU A 1 199 ? -11.759 14.376 12.553 1.00 90.12 199 LEU A CA 1
ATOM 1587 C C . LEU A 1 199 ? -11.832 15.882 12.274 1.00 90.12 199 LEU A C 1
ATOM 1589 O O . LEU A 1 199 ? -12.912 16.427 12.027 1.00 90.12 199 LEU A O 1
ATOM 1593 N N . SER A 1 200 ? -10.687 16.568 12.291 1.00 94.31 200 SER A N 1
ATOM 1594 C CA . SER A 1 200 ? -10.633 18.000 11.986 1.00 94.31 200 SER A CA 1
ATOM 1595 C C . SER A 1 200 ? -10.965 18.264 10.517 1.00 94.31 200 SER A C 1
ATOM 1597 O O . SER A 1 200 ? -10.514 17.551 9.619 1.00 94.31 200 SER A O 1
ATOM 1599 N N . LEU A 1 201 ? -11.679 19.360 10.239 1.00 93.56 201 LEU A N 1
ATOM 1600 C CA . LEU A 1 201 ? -11.914 19.815 8.864 1.00 93.56 201 LEU A CA 1
ATOM 1601 C C . LEU A 1 201 ? -10.599 20.069 8.115 1.00 93.56 201 LEU A C 1
ATOM 1603 O O . LEU A 1 201 ? -10.511 19.801 6.918 1.00 93.56 201 LEU A O 1
ATOM 1607 N N . CYS A 1 202 ? -9.561 20.539 8.814 1.00 94.88 202 CYS A N 1
ATOM 1608 C CA . CYS A 1 202 ? -8.237 20.730 8.226 1.00 94.88 202 CYS A CA 1
ATOM 1609 C C . CYS A 1 202 ? -7.618 19.405 7.759 1.00 94.88 202 CYS A C 1
ATOM 1611 O O . CYS A 1 202 ? -6.970 19.383 6.710 1.00 94.88 202 CYS A O 1
ATOM 1613 N N . ASP A 1 203 ? -7.847 18.310 8.486 1.00 92.81 203 ASP A N 1
ATOM 1614 C CA . ASP A 1 203 ? -7.338 16.983 8.128 1.00 92.81 203 ASP A CA 1
ATOM 1615 C C . ASP A 1 203 ? -8.084 16.435 6.914 1.00 92.81 203 ASP A C 1
ATOM 1617 O O . ASP A 1 203 ? -7.454 15.961 5.971 1.00 92.81 203 ASP A O 1
ATOM 1621 N N . VAL A 1 204 ? -9.411 16.606 6.866 1.00 93.12 204 VAL A N 1
ATOM 1622 C CA . VAL A 1 204 ? -10.234 16.233 5.702 1.00 93.12 204 VAL A CA 1
ATOM 1623 C C . VAL A 1 204 ? -9.785 16.984 4.445 1.00 93.12 204 VAL A C 1
ATOM 1625 O O . VAL A 1 204 ? -9.580 16.374 3.393 1.00 93.12 204 VAL A O 1
ATOM 1628 N N . VAL A 1 205 ? -9.584 18.303 4.544 1.00 93.81 205 VAL A N 1
ATOM 1629 C CA . VAL A 1 205 ? -9.099 19.130 3.425 1.00 93.81 205 VAL A CA 1
ATOM 1630 C C . VAL A 1 205 ? -7.686 18.714 3.008 1.00 93.81 205 VAL A C 1
ATOM 1632 O O . VAL A 1 205 ? -7.403 18.595 1.813 1.00 93.81 205 VAL A O 1
ATOM 1635 N N . SER A 1 206 ? -6.800 18.452 3.972 1.00 93.06 206 SER A N 1
ATOM 1636 C CA . SER A 1 206 ? -5.424 18.018 3.704 1.00 93.06 206 SER A CA 1
ATOM 1637 C C . SER A 1 206 ? -5.388 16.663 3.002 1.00 93.06 206 SER A C 1
ATOM 1639 O O . SER A 1 206 ? -4.702 16.522 1.987 1.00 93.06 206 SER A O 1
ATOM 1641 N N . ALA A 1 207 ? -6.179 15.702 3.478 1.00 93.00 207 ALA A N 1
ATOM 1642 C CA . ALA A 1 207 ? -6.328 14.389 2.872 1.00 93.00 207 ALA A CA 1
ATOM 1643 C C . ALA A 1 207 ? -6.869 14.503 1.436 1.00 93.00 207 ALA A C 1
ATOM 1645 O O . ALA A 1 207 ? -6.258 13.985 0.499 1.00 93.00 207 ALA A O 1
ATOM 1646 N N . GLY A 1 208 ? -7.940 15.277 1.225 1.00 93.19 208 GLY A N 1
ATOM 1647 C CA . GLY A 1 208 ? -8.498 15.530 -0.108 1.00 93.19 208 GLY A CA 1
ATOM 1648 C C . GLY A 1 208 ? -7.486 16.144 -1.086 1.00 93.19 208 GLY A C 1
ATOM 1649 O O . GLY A 1 208 ? -7.393 15.713 -2.242 1.00 93.19 208 GLY A O 1
ATOM 1650 N N . ARG A 1 209 ? -6.666 17.099 -0.622 1.00 92.12 209 ARG A N 1
ATOM 1651 C CA . ARG A 1 209 ? -5.590 17.712 -1.420 1.00 92.12 209 ARG A CA 1
ATOM 1652 C C . ARG A 1 209 ? -4.517 16.695 -1.807 1.00 92.12 209 ARG A C 1
ATOM 1654 O O . ARG A 1 209 ? -4.094 16.671 -2.963 1.00 92.12 209 ARG A O 1
ATOM 1661 N N . LEU A 1 210 ? -4.078 15.864 -0.858 1.00 91.06 210 LEU A N 1
ATOM 1662 C CA . LEU A 1 210 ? -3.075 14.825 -1.103 1.00 91.06 210 LEU A CA 1
ATOM 1663 C C . LEU A 1 210 ? -3.552 13.850 -2.182 1.00 91.06 210 LEU A C 1
ATOM 1665 O O . LEU A 1 210 ? -2.847 13.659 -3.172 1.00 91.06 210 LEU A O 1
ATOM 1669 N N . GLY A 1 211 ? -4.769 13.313 -2.042 1.00 91.69 211 GLY A N 1
ATOM 1670 C CA . GLY A 1 211 ? -5.360 12.396 -3.021 1.00 91.69 211 GLY A CA 1
ATOM 1671 C C . GLY A 1 211 ? -5.469 12.995 -4.420 1.00 91.69 211 GLY A C 1
ATOM 1672 O O . GLY A 1 211 ? -5.022 12.389 -5.397 1.00 91.69 211 GLY A O 1
ATOM 1673 N N . THR A 1 212 ? -5.986 14.222 -4.514 1.00 92.12 212 THR A N 1
ATOM 1674 C CA . THR A 1 212 ? -6.186 14.918 -5.795 1.00 92.12 212 THR A CA 1
ATOM 1675 C C . THR A 1 212 ? -4.865 15.139 -6.534 1.00 92.12 212 THR A C 1
ATOM 1677 O O . THR A 1 212 ? -4.769 14.847 -7.727 1.00 92.12 212 THR A O 1
ATOM 1680 N N . ASN A 1 213 ? -3.816 15.569 -5.825 1.00 91.56 213 ASN A N 1
ATOM 1681 C CA . ASN A 1 213 ? -2.507 15.845 -6.423 1.00 91.56 213 ASN A CA 1
ATOM 1682 C C . ASN A 1 213 ? -1.864 14.607 -7.061 1.00 91.56 213 ASN A C 1
ATOM 1684 O O . ASN A 1 213 ? -1.195 14.720 -8.087 1.00 91.56 213 ASN A O 1
ATOM 1688 N N . VAL A 1 214 ? -2.073 13.423 -6.478 1.00 93.19 214 VAL A N 1
ATOM 1689 C CA . VAL A 1 214 ? -1.518 12.161 -6.997 1.00 93.19 214 VAL A CA 1
ATOM 1690 C C . VAL A 1 214 ? -2.532 11.322 -7.778 1.00 93.19 214 VAL A C 1
ATOM 1692 O O . VAL A 1 214 ? -2.235 10.176 -8.124 1.00 93.19 214 VAL A O 1
ATOM 1695 N N . LYS A 1 215 ? -3.712 11.889 -8.072 1.00 93.31 215 LYS A N 1
ATOM 1696 C CA . LYS A 1 215 ? -4.827 11.240 -8.781 1.00 93.31 215 LYS A CA 1
ATOM 1697 C C . LYS A 1 215 ? -5.241 9.905 -8.143 1.00 93.31 215 LYS A C 1
ATOM 1699 O O . LYS A 1 215 ? -5.413 8.906 -8.839 1.00 93.31 215 LYS A O 1
ATOM 1704 N N . LYS A 1 216 ? -5.370 9.880 -6.813 1.00 94.75 216 LYS A N 1
ATOM 1705 C CA . LYS A 1 216 ? -5.846 8.726 -6.032 1.00 94.75 216 LYS A CA 1
ATOM 1706 C C . LYS A 1 216 ? -7.072 9.108 -5.220 1.00 94.75 216 LYS A C 1
ATOM 1708 O O . LYS A 1 216 ? -7.175 10.233 -4.740 1.00 94.75 216 LYS A O 1
ATOM 1713 N N . THR A 1 217 ? -7.982 8.158 -5.043 1.00 96.38 217 THR A N 1
ATOM 1714 C CA . THR A 1 217 ? -9.132 8.356 -4.155 1.00 96.38 217 THR A CA 1
ATOM 1715 C C . THR A 1 217 ? -8.691 8.108 -2.718 1.00 96.38 217 THR A C 1
ATOM 1717 O O . THR A 1 217 ? -8.060 7.094 -2.428 1.00 96.38 217 THR A O 1
ATOM 1720 N N . VAL A 1 218 ? -9.003 9.025 -1.809 1.00 97.12 218 VAL A N 1
ATOM 1721 C CA . VAL A 1 218 ? -8.712 8.821 -0.388 1.00 97.12 218 VAL A CA 1
ATOM 1722 C C . VAL A 1 218 ? -9.851 8.036 0.241 1.00 97.12 218 VAL A C 1
ATOM 1724 O O . VAL A 1 218 ? -11.016 8.350 0.007 1.00 97.12 218 VAL A O 1
ATOM 1727 N N . LEU A 1 219 ? -9.517 7.021 1.030 1.00 97.25 219 LEU A N 1
ATOM 1728 C CA . LEU A 1 219 ? -10.456 6.250 1.833 1.00 97.25 219 LEU A CA 1
ATOM 1729 C C . LEU A 1 219 ? -10.209 6.564 3.305 1.00 97.25 219 LEU A C 1
ATOM 1731 O O . LEU A 1 219 ? -9.102 6.366 3.795 1.00 97.25 219 LEU A O 1
ATOM 1735 N N . LEU A 1 220 ? -11.242 7.029 3.999 1.00 96.31 220 LEU A N 1
ATOM 1736 C CA . LEU A 1 220 ? -11.299 7.000 5.453 1.00 96.31 220 LEU A CA 1
ATOM 1737 C C . LEU A 1 220 ? -11.795 5.615 5.859 1.00 96.31 220 LEU A C 1
ATOM 1739 O O . LEU A 1 220 ? -12.904 5.215 5.494 1.00 96.31 220 LEU A O 1
ATOM 1743 N N . CYS A 1 221 ? -10.946 4.883 6.559 1.00 97.19 221 CYS A N 1
ATOM 1744 C CA . CYS A 1 221 ? -11.158 3.506 6.956 1.00 97.19 221 CYS A CA 1
ATOM 1745 C C . CYS A 1 221 ? -11.330 3.455 8.471 1.00 97.19 221 CYS A C 1
ATOM 1747 O O . CYS A 1 221 ? -10.451 3.907 9.199 1.00 97.19 221 CYS A O 1
ATOM 1749 N N . SER A 1 222 ? -12.427 2.884 8.944 1.00 95.88 222 SER A N 1
ATOM 1750 C CA . SER A 1 222 ? -12.673 2.668 10.369 1.00 95.88 222 SER A CA 1
ATOM 1751 C C . SER A 1 222 ? -13.216 1.265 10.609 1.00 95.88 222 SER A C 1
ATOM 1753 O O . SER A 1 222 ? -13.595 0.558 9.673 1.00 95.88 222 SER A O 1
ATOM 1755 N N . VAL A 1 223 ? -13.228 0.845 11.868 1.00 95.12 223 VAL A N 1
ATOM 1756 C CA . VAL A 1 223 ? -13.822 -0.421 12.298 1.00 95.12 223 VAL A CA 1
ATOM 1757 C C . VAL A 1 223 ? -15.021 -0.087 13.177 1.00 95.12 223 VAL A C 1
ATOM 1759 O O . VAL A 1 223 ? -14.928 0.786 14.039 1.00 95.12 223 VAL A O 1
ATOM 1762 N N . ASP A 1 224 ? -16.163 -0.713 12.908 1.00 92.00 224 ASP A N 1
ATOM 1763 C CA . ASP A 1 224 ? -17.370 -0.548 13.717 1.00 92.00 224 ASP A CA 1
ATOM 1764 C C . ASP A 1 224 ? -17.346 -1.471 14.954 1.00 92.00 224 ASP A C 1
ATOM 1766 O O . ASP A 1 224 ? -16.473 -2.327 15.090 1.00 92.00 224 ASP A O 1
ATOM 1770 N N . GLN A 1 225 ? -18.286 -1.290 15.884 1.00 87.25 225 GLN A N 1
ATOM 1771 C CA . GLN A 1 225 ? -18.325 -2.000 17.174 1.00 87.25 225 GLN A CA 1
ATOM 1772 C C . GLN A 1 225 ? -18.454 -3.525 17.030 1.00 87.25 225 GLN A C 1
ATOM 1774 O O . GLN A 1 225 ? -18.049 -4.272 17.916 1.00 87.25 225 GLN A O 1
ATOM 1779 N N . ASP A 1 226 ? -19.010 -3.991 15.913 1.00 89.88 226 ASP A N 1
ATOM 1780 C CA . ASP A 1 226 ? -19.133 -5.403 15.542 1.00 89.88 226 ASP A CA 1
ATOM 1781 C C . ASP A 1 226 ? -17.859 -5.968 14.877 1.00 89.88 226 ASP A C 1
ATOM 1783 O O . ASP A 1 226 ? -17.818 -7.143 14.513 1.00 89.88 226 ASP A O 1
ATOM 1787 N N . GLY A 1 227 ? -16.814 -5.150 14.713 1.00 86.19 227 GLY A N 1
ATOM 1788 C CA . GLY A 1 227 ? -15.575 -5.505 14.023 1.00 86.19 227 GLY A CA 1
ATOM 1789 C C . GLY A 1 227 ? -15.634 -5.328 12.503 1.00 86.19 227 GLY A C 1
ATOM 1790 O O . GLY A 1 227 ? -14.670 -5.669 11.812 1.00 86.19 227 GLY A O 1
ATOM 1791 N N . THR A 1 228 ? -16.730 -4.792 11.957 1.00 92.56 228 THR A N 1
ATOM 1792 C CA . THR A 1 228 ? -16.883 -4.606 10.512 1.00 92.56 228 THR A CA 1
ATOM 1793 C C . THR A 1 228 ? -16.051 -3.421 10.018 1.00 92.56 228 THR A C 1
ATOM 1795 O O . THR A 1 228 ? -16.176 -2.299 10.504 1.00 92.56 228 THR A O 1
ATOM 1798 N N . ALA A 1 229 ? -15.220 -3.649 8.996 1.00 95.56 229 ALA A N 1
ATOM 1799 C CA . ALA A 1 229 ? -14.470 -2.588 8.325 1.00 95.56 229 ALA A CA 1
ATOM 1800 C C . ALA A 1 229 ? -15.393 -1.704 7.464 1.00 95.56 229 ALA A C 1
ATOM 1802 O O . ALA A 1 229 ? -16.064 -2.187 6.545 1.00 95.56 229 ALA A O 1
ATOM 1803 N N . VAL A 1 230 ? -15.372 -0.398 7.723 1.00 95.81 230 VAL A N 1
ATOM 1804 C CA . VAL A 1 230 ? -16.147 0.632 7.024 1.00 95.81 230 VAL A CA 1
ATOM 1805 C C . VAL A 1 230 ? -15.203 1.528 6.227 1.00 95.81 230 VAL A C 1
ATOM 1807 O O . VAL A 1 230 ? -14.168 1.967 6.721 1.00 95.81 230 VAL A O 1
ATOM 1810 N N . PHE A 1 231 ? -15.576 1.818 4.979 1.00 96.50 231 PHE A N 1
ATOM 1811 C CA . PHE A 1 231 ? -14.775 2.616 4.052 1.00 96.50 231 PHE A CA 1
ATOM 1812 C C . PHE A 1 231 ? -15.602 3.786 3.526 1.00 96.50 231 PHE A C 1
ATOM 1814 O O . PHE A 1 231 ? -16.653 3.581 2.921 1.00 96.50 231 PHE A O 1
ATOM 1821 N N . THR A 1 232 ? -15.107 5.007 3.708 1.00 95.44 232 THR A N 1
ATOM 1822 C CA . THR A 1 232 ? -15.724 6.231 3.182 1.00 95.44 232 THR A CA 1
ATOM 1823 C C . THR A 1 232 ? -14.767 6.909 2.214 1.00 95.44 232 THR A C 1
ATOM 1825 O O . THR A 1 232 ? -13.662 7.291 2.593 1.00 95.44 232 THR A O 1
ATOM 1828 N N . SER A 1 233 ? -15.167 7.070 0.953 1.00 95.25 233 SER A N 1
ATOM 1829 C CA . SER A 1 233 ? -14.336 7.746 -0.045 1.00 95.25 233 SER A CA 1
ATOM 1830 C C . SER A 1 233 ? -14.466 9.263 0.043 1.00 95.25 233 SER A C 1
ATOM 1832 O O . SER A 1 233 ? -15.577 9.790 0.029 1.00 95.25 233 SER A O 1
ATOM 1834 N N . LEU A 1 234 ? -13.336 9.963 0.029 1.00 92.38 234 LEU A N 1
ATOM 1835 C CA . LEU A 1 234 ? -13.271 11.410 -0.133 1.00 92.38 234 LEU A CA 1
ATOM 1836 C C . LEU A 1 234 ? -12.936 11.754 -1.585 1.00 92.38 234 LEU A C 1
ATOM 1838 O O . LEU A 1 234 ? -11.926 11.302 -2.132 1.00 92.38 234 LEU A O 1
ATOM 1842 N N . GLN A 1 235 ? -13.772 12.592 -2.194 1.00 86.56 235 GLN A N 1
ATOM 1843 C CA . GLN A 1 235 ? -13.542 13.150 -3.523 1.00 86.56 235 GLN A CA 1
ATOM 1844 C C . GLN A 1 235 ? -13.686 14.667 -3.483 1.00 86.56 235 GLN A C 1
ATOM 1846 O O . GLN A 1 235 ? -14.673 15.200 -2.977 1.00 86.56 235 GLN A O 1
ATOM 1851 N N . TRP A 1 236 ? -12.693 15.364 -4.034 1.00 85.62 236 TRP A N 1
ATOM 1852 C CA . TRP A 1 236 ? -12.766 16.807 -4.204 1.00 85.62 236 TRP A CA 1
ATOM 1853 C C . TRP A 1 236 ? -13.657 17.124 -5.405 1.00 85.62 236 TRP A C 1
ATOM 1855 O O . TRP A 1 236 ? -13.277 16.864 -6.547 1.00 85.62 236 TRP A O 1
ATOM 1865 N N . SER A 1 237 ? -14.841 17.683 -5.156 1.00 80.62 237 SER A N 1
ATOM 1866 C CA . SER A 1 237 ? -15.663 18.245 -6.226 1.00 80.62 237 SER A CA 1
ATOM 1867 C C . SER A 1 237 ? -15.222 19.687 -6.467 1.00 80.62 237 SER A C 1
ATOM 1869 O O . SER A 1 237 ? -15.366 20.563 -5.617 1.00 80.62 237 SER A O 1
ATOM 1871 N N . GLY A 1 238 ? -14.611 19.935 -7.624 1.00 72.06 238 GLY A N 1
ATOM 1872 C CA . GLY A 1 238 ? -14.501 21.299 -8.123 1.00 72.06 238 GLY A CA 1
ATOM 1873 C C . GLY A 1 238 ? -15.894 21.769 -8.532 1.00 72.06 238 GLY A C 1
ATOM 1874 O O . GLY A 1 238 ? -16.597 21.045 -9.232 1.00 72.06 238 GLY A O 1
ATOM 1875 N N . MET A 1 239 ? -16.298 22.961 -8.101 1.00 58.03 239 MET A N 1
ATOM 1876 C CA . MET A 1 239 ? -17.427 23.651 -8.722 1.00 58.03 239 MET A CA 1
ATOM 1877 C C . MET A 1 239 ? -16.936 24.110 -10.104 1.00 58.03 239 MET A C 1
ATOM 1879 O O . MET A 1 239 ? -16.050 24.964 -10.171 1.00 58.03 239 MET A O 1
ATOM 1883 N N . GLN A 1 240 ? -17.399 23.451 -11.171 1.00 45.59 240 GLN A N 1
ATOM 1884 C CA . GLN A 1 240 ? -17.204 23.909 -12.553 1.00 45.59 240 GLN A CA 1
ATOM 1885 C C . GLN A 1 240 ? -18.200 25.012 -12.894 1.00 45.59 240 GLN A C 1
ATOM 1887 O O . GLN A 1 240 ? -19.357 24.914 -12.426 1.00 45.59 240 GLN A O 1
#

Foldseek 3Di:
DPPPPDPDDDDDDDDDDDDDDQDDDPPPDRDGPVVVVVVCCVPPVSVVVVVVLVVVLVVQQVVVQVVVVVVVVVVVVVVVVVVVVVVVVVVVDDDDDDDDDPPDPDDDDSVNGDDDDPPDDPDDDPDDDDDLQDADPVRNCHPPQQVLQLVLQVVVLVVVPWDWDQLVVLPARIFTFPDDVVVTHGQEGEHRDEPPDDDDPVNLVVQQVSCVVVVHWYWDWYADPVRDIDTDTDHDDDPD

Radius of gyration: 27.91 Å; chains: 1; bounding box: 60×55×76 Å